Protein AF-A0A2S4UAJ3-F1 (afdb_monomer_lite)

Foldseek 3Di:
DVPPDDDDDDDDPDDPPPVVDQPLVSLLVVLVVVLVPFAFDDPVPPDAAEAEAEQCCVLVVQCPDDDPSNVSSVSNSLSVVVSQCCCCPVRNRHHYHYHHPDPCVVVVVCVPDPCVSDDDDDCLVVDVLLVVLLVLLVVVAPDDDAPDDDVLLLVVLCVQLVDPQQKAAPVVSCVVRNPRRSVVCCVSLLKDKDAFQVGPVVGVPTHNGIIIHRPDPSSNSSSVVSNPVVDDD

Structure (mmCIF, N/CA/C/O backbone):
data_AF-A0A2S4UAJ3-F1
#
_entry.id   AF-A0A2S4UAJ3-F1
#
loop_
_atom_site.group_PDB
_atom_site.id
_atom_site.type_symbol
_atom_site.label_atom_id
_atom_site.label_alt_id
_atom_site.label_comp_id
_atom_site.label_asym_id
_atom_site.label_entity_id
_atom_site.label_seq_id
_atom_site.pdbx_PDB_ins_code
_atom_site.Cartn_x
_atom_site.Cartn_y
_atom_site.Cartn_z
_atom_site.occupancy
_atom_site.B_iso_or_equiv
_atom_site.auth_seq_id
_atom_site.auth_comp_id
_atom_site.auth_asym_id
_atom_site.auth_atom_id
_atom_site.pdbx_PDB_model_num
ATOM 1 N N . ARG A 1 1 ? -24.814 11.807 4.344 1.00 28.02 1 ARG A N 1
ATOM 2 C CA . ARG A 1 1 ? -25.306 10.542 3.733 1.00 28.02 1 ARG A CA 1
ATOM 3 C C . ARG A 1 1 ? -24.582 9.276 4.233 1.00 28.02 1 ARG A C 1
ATOM 5 O O . ARG A 1 1 ? -25.004 8.197 3.852 1.00 28.02 1 ARG A O 1
ATOM 12 N N . LEU A 1 2 ? -23.586 9.375 5.126 1.00 25.33 2 LEU A N 1
ATOM 13 C CA . LEU A 1 2 ? -22.840 8.227 5.680 1.00 25.33 2 LEU A CA 1
ATOM 14 C C . LEU A 1 2 ? -23.476 7.565 6.924 1.00 25.33 2 LEU A C 1
ATOM 16 O O . LEU A 1 2 ? -22.979 6.550 7.383 1.00 25.33 2 LEU A O 1
ATOM 20 N N . LEU A 1 3 ? -24.584 8.098 7.455 1.00 28.36 3 LEU A N 1
ATOM 21 C CA . LEU A 1 3 ? -25.239 7.573 8.668 1.00 28.36 3 LEU A CA 1
ATOM 22 C C . LEU A 1 3 ? -26.449 6.654 8.398 1.00 28.36 3 LEU A C 1
ATOM 24 O O . LEU A 1 3 ? -26.991 6.090 9.337 1.00 28.36 3 LEU A O 1
ATOM 28 N N . ASN A 1 4 ? -26.864 6.463 7.138 1.00 25.34 4 ASN A N 1
ATOM 29 C CA . ASN A 1 4 ? -28.111 5.747 6.801 1.00 25.34 4 ASN A CA 1
ATOM 30 C C . ASN A 1 4 ? -27.912 4.312 6.276 1.00 25.34 4 ASN A C 1
ATOM 32 O O . ASN A 1 4 ? -28.840 3.744 5.707 1.00 25.34 4 ASN A O 1
ATOM 36 N N . ARG A 1 5 ? -26.724 3.714 6.417 1.00 28.05 5 ARG A N 1
ATOM 37 C CA . ARG A 1 5 ? -26.463 2.339 5.947 1.00 28.05 5 ARG A CA 1
ATOM 38 C C . ARG A 1 5 ? -25.658 1.501 6.941 1.00 28.05 5 ARG A C 1
ATOM 40 O O . ARG A 1 5 ? -24.691 0.857 6.565 1.00 28.05 5 ARG A O 1
ATOM 47 N N . PHE A 1 6 ? -26.088 1.472 8.198 1.00 34.84 6 PHE A N 1
ATOM 48 C CA . PHE A 1 6 ? -25.744 0.364 9.088 1.00 34.84 6 PHE A CA 1
ATOM 49 C C . PHE A 1 6 ? -26.989 -0.500 9.276 1.00 34.84 6 PHE A C 1
ATOM 51 O O . PHE A 1 6 ? -27.819 -0.232 10.138 1.00 34.84 6 PHE A O 1
ATOM 58 N N . GLY A 1 7 ? -27.139 -1.498 8.405 1.00 28.80 7 GLY A N 1
ATOM 59 C CA . GLY A 1 7 ? -28.027 -2.633 8.625 1.00 28.80 7 GLY A CA 1
ATOM 60 C C . GLY A 1 7 ? -27.166 -3.883 8.803 1.00 28.80 7 GLY A C 1
ATOM 61 O O . GLY A 1 7 ? -26.525 -4.288 7.844 1.00 28.80 7 GLY A O 1
ATOM 62 N N . VAL A 1 8 ? -26.997 -4.339 10.055 1.00 36.53 8 VAL A N 1
ATOM 63 C CA . VAL A 1 8 ? -27.548 -5.604 10.612 1.00 36.53 8 VAL A CA 1
ATOM 64 C C . VAL A 1 8 ? -26.499 -6.741 10.450 1.00 36.53 8 VAL A C 1
ATOM 66 O O . VAL A 1 8 ? -25.960 -6.880 9.367 1.00 36.53 8 VAL A O 1
ATOM 69 N N . LEU A 1 9 ? -26.064 -7.570 11.417 1.00 37.19 9 LEU A N 1
ATOM 70 C CA . LEU A 1 9 ? -26.623 -8.133 12.658 1.00 37.19 9 LEU A CA 1
ATOM 71 C C . LEU A 1 9 ? -25.458 -8.645 13.548 1.00 37.19 9 LEU A C 1
ATOM 73 O O . LEU A 1 9 ? -24.700 -9.506 13.112 1.00 37.19 9 LEU A O 1
ATOM 77 N N . ALA A 1 10 ? -25.360 -8.184 14.796 1.00 31.33 10 ALA A N 1
ATOM 78 C CA . ALA A 1 10 ? -24.813 -8.948 15.925 1.00 31.33 10 ALA A CA 1
ATOM 79 C C . ALA A 1 10 ? -25.305 -8.277 17.219 1.00 31.33 10 ALA A C 1
ATOM 81 O O . ALA A 1 10 ? -24.854 -7.194 17.568 1.00 31.33 10 ALA A O 1
ATOM 82 N N . GLY A 1 11 ? -26.296 -8.885 17.878 1.00 34.06 11 GLY A N 1
ATOM 83 C CA . GLY A 1 11 ? -26.699 -8.542 19.247 1.00 34.06 11 GLY A CA 1
ATOM 84 C C . GLY A 1 11 ? -27.322 -7.158 19.464 1.00 34.06 11 GLY A C 1
ATOM 85 O O . GLY A 1 11 ? -26.675 -6.274 20.002 1.00 34.06 11 GLY A O 1
ATOM 86 N N . GLY A 1 12 ? -28.603 -6.983 19.119 1.00 34.50 12 GLY A N 1
ATOM 87 C CA . GLY A 1 12 ? -29.556 -6.149 19.882 1.00 34.50 12 GLY A CA 1
ATOM 88 C C . GLY A 1 12 ? -29.271 -4.660 20.163 1.00 34.50 12 GLY A C 1
ATOM 89 O O . GLY A 1 12 ? -30.068 -4.041 20.865 1.00 34.50 12 GLY A O 1
ATOM 90 N N . LEU A 1 13 ? -28.206 -4.048 19.643 1.00 41.59 13 LEU A N 1
ATOM 91 C CA . LEU A 1 13 ? -27.895 -2.634 19.879 1.00 41.59 13 LEU A CA 1
ATOM 92 C C . LEU A 1 13 ? -28.757 -1.740 18.974 1.00 41.59 13 LEU A C 1
ATOM 94 O O . LEU A 1 13 ? -28.369 -1.342 17.877 1.00 41.59 13 LEU A O 1
ATOM 98 N N . SER A 1 14 ? -29.971 -1.436 19.435 1.00 45.25 14 SER A N 1
ATOM 99 C CA . SER A 1 14 ? -30.865 -0.471 18.792 1.00 45.25 14 SER A CA 1
ATOM 100 C C . SER A 1 14 ? -30.479 0.955 19.191 1.00 45.25 14 SER A C 1
ATOM 102 O O . SER A 1 14 ? -30.814 1.421 20.280 1.00 45.25 14 SER A O 1
ATOM 104 N N . LEU A 1 15 ? -29.835 1.690 18.283 1.00 49.56 15 LEU A N 1
ATOM 105 C CA . LEU A 1 15 ? -29.577 3.120 18.452 1.00 49.56 15 LEU A CA 1
ATOM 106 C C . LEU A 1 15 ? -30.899 3.905 18.418 1.00 49.56 15 LEU A C 1
ATOM 108 O O . LEU A 1 15 ? -31.423 4.218 17.349 1.00 49.56 15 LEU A O 1
ATOM 112 N N . LYS A 1 16 ? -31.424 4.305 19.582 1.00 49.84 16 LYS A N 1
ATOM 113 C CA . LYS A 1 16 ? -32.328 5.463 19.630 1.00 49.84 16 LYS A CA 1
ATOM 114 C C . LYS A 1 16 ? -31.491 6.702 19.310 1.00 49.84 16 LYS A C 1
ATOM 116 O O . LYS A 1 16 ? -30.751 7.193 20.160 1.00 49.84 16 LYS A O 1
ATOM 121 N N . LEU A 1 17 ? -31.566 7.180 18.065 1.00 51.97 17 LEU A N 1
ATOM 122 C CA . LEU A 1 17 ? -30.915 8.423 17.654 1.00 51.97 17 LEU A CA 1
ATOM 123 C C . LEU A 1 17 ? -31.635 9.618 18.288 1.00 51.97 17 LEU A C 1
ATOM 125 O O . LEU A 1 17 ? -32.502 10.240 17.681 1.00 51.97 17 LEU A O 1
ATOM 129 N N . ASP A 1 18 ? -31.237 9.963 19.508 1.00 61.53 18 ASP A N 1
ATOM 130 C CA . ASP A 1 18 ? -31.510 11.286 20.048 1.00 61.53 18 ASP A CA 1
ATOM 131 C C . ASP A 1 18 ? -30.570 12.293 19.371 1.00 61.53 18 ASP A C 1
ATOM 133 O O . ASP A 1 18 ? -29.351 12.290 19.574 1.00 61.53 18 ASP A O 1
ATOM 137 N N . ASN A 1 19 ? -31.130 13.127 18.499 1.00 66.62 19 ASN A N 1
ATOM 138 C CA . ASN A 1 19 ? -30.371 14.122 17.747 1.00 66.62 19 ASN A CA 1
ATOM 139 C C . ASN A 1 19 ? -29.993 15.354 18.581 1.00 66.62 19 ASN A C 1
ATOM 141 O O . ASN A 1 19 ? -29.244 16.193 18.084 1.00 66.62 19 ASN A O 1
ATOM 145 N N . THR A 1 20 ? -30.446 15.449 19.834 1.00 74.00 20 THR A N 1
ATOM 146 C CA . THR A 1 20 ? -30.035 16.515 20.760 1.00 74.00 20 THR A CA 1
ATOM 147 C C . THR A 1 20 ? -28.621 16.301 21.315 1.00 74.00 20 THR A C 1
ATOM 149 O O . THR A 1 20 ? -27.981 17.247 21.772 1.00 74.00 20 THR A O 1
ATOM 152 N N . ILE A 1 21 ? -28.091 15.074 21.228 1.00 78.69 21 ILE A N 1
ATOM 153 C CA . ILE A 1 21 ? -26.779 14.704 21.770 1.00 78.69 21 ILE A CA 1
ATOM 154 C C . ILE A 1 21 ? -25.679 14.884 20.703 1.00 78.69 21 ILE A C 1
ATOM 156 O O . ILE A 1 21 ? -25.814 14.374 19.579 1.00 78.69 21 ILE A O 1
ATOM 160 N N . PRO A 1 22 ? -24.533 15.518 21.036 1.00 83.31 22 PRO A N 1
ATOM 161 C CA . PRO A 1 22 ? -23.418 15.670 20.104 1.00 83.31 22 PRO A CA 1
ATOM 162 C C . PRO A 1 22 ? -22.960 14.326 19.500 1.00 83.31 22 PRO A C 1
ATOM 164 O O . PRO A 1 22 ? -22.836 13.341 20.236 1.00 83.31 22 PRO A O 1
ATOM 167 N N . PRO A 1 23 ? -22.656 14.253 18.187 1.00 82.44 23 PRO A N 1
ATOM 168 C CA . PRO A 1 23 ? -22.267 13.007 17.513 1.00 82.44 23 PRO A CA 1
ATOM 169 C C . PRO A 1 23 ? -21.118 12.249 18.189 1.00 82.44 23 PRO A C 1
ATOM 171 O O . PRO A 1 23 ? -21.187 11.033 18.340 1.00 82.44 23 PRO A O 1
ATOM 174 N N . SER A 1 24 ? -20.100 12.962 18.678 1.00 83.94 24 SER A N 1
ATOM 175 C CA . SER A 1 24 ? -18.973 12.355 19.394 1.00 83.94 24 SER A CA 1
ATOM 176 C C . SER A 1 24 ? -19.381 11.699 20.716 1.00 83.94 24 SER A C 1
ATOM 178 O O . SER A 1 24 ? -18.817 10.680 21.091 1.00 83.94 24 SER A O 1
ATOM 180 N N . VAL A 1 25 ? -20.358 12.272 21.429 1.00 86.69 25 VAL A N 1
ATOM 181 C CA . VAL A 1 25 ? -20.858 11.724 22.702 1.00 86.69 25 VAL A CA 1
ATOM 182 C C . VAL A 1 25 ? -21.703 10.480 22.441 1.00 86.69 25 VAL A C 1
ATOM 184 O O . VAL A 1 25 ? -21.581 9.496 23.166 1.00 86.69 25 VAL A O 1
ATOM 187 N N . ARG A 1 26 ? -22.508 10.488 21.371 1.00 86.06 26 ARG A N 1
ATOM 188 C CA . ARG A 1 26 ? -23.251 9.301 20.924 1.00 86.06 26 ARG A CA 1
ATOM 189 C C . ARG A 1 26 ? -22.315 8.160 20.546 1.00 86.06 26 ARG A C 1
ATOM 191 O O . ARG A 1 26 ? -22.525 7.040 20.997 1.00 86.06 26 ARG A O 1
ATOM 198 N N . LEU A 1 27 ? -21.266 8.458 19.779 1.00 88.31 27 LEU A N 1
ATOM 199 C CA . LEU A 1 27 ? -20.259 7.468 19.407 1.00 88.31 27 LEU A CA 1
ATOM 200 C C . LEU A 1 27 ? -19.538 6.907 20.637 1.00 88.31 27 LEU A C 1
ATOM 202 O O . LEU A 1 27 ? -19.384 5.698 20.737 1.00 88.31 27 LEU A O 1
ATOM 206 N N . ALA A 1 28 ? -19.153 7.760 21.591 1.00 88.88 28 ALA A N 1
ATOM 207 C CA . ALA A 1 28 ? -18.489 7.317 22.816 1.00 88.88 28 ALA A CA 1
ATOM 208 C C . ALA A 1 28 ? -19.391 6.406 23.660 1.00 88.88 28 ALA A C 1
ATOM 210 O O . ALA A 1 28 ? -18.937 5.386 24.170 1.00 88.88 28 ALA A O 1
ATOM 211 N N . ARG A 1 29 ? -20.685 6.735 23.770 1.00 90.12 29 ARG A N 1
ATOM 212 C CA . ARG A 1 29 ? -21.658 5.884 24.463 1.00 90.12 29 ARG A CA 1
ATOM 213 C C . ARG A 1 29 ? -21.788 4.524 23.781 1.00 90.12 29 ARG A C 1
ATOM 215 O O . ARG A 1 29 ? -21.670 3.511 24.455 1.00 90.12 29 ARG A O 1
ATOM 222 N N . PHE A 1 30 ? -21.951 4.515 22.460 1.00 88.25 30 PHE A N 1
ATOM 223 C CA . PHE A 1 30 ? -22.017 3.281 21.682 1.00 88.25 30 PHE A CA 1
ATOM 224 C C . PHE A 1 30 ? -20.750 2.431 21.844 1.00 88.25 30 PHE A C 1
ATOM 226 O O . PHE A 1 30 ? -20.841 1.236 22.096 1.00 88.25 30 PHE A O 1
ATOM 233 N N . ALA A 1 31 ? -19.571 3.048 21.745 1.00 88.62 31 ALA A N 1
ATOM 234 C CA . ALA A 1 31 ? -18.289 2.378 21.928 1.00 88.62 31 ALA A CA 1
ATOM 235 C C . ALA A 1 31 ? -18.170 1.743 23.326 1.00 88.62 31 ALA A C 1
ATOM 237 O O . ALA A 1 31 ? -17.725 0.604 23.455 1.00 88.62 31 ALA A O 1
ATOM 238 N N . ASN A 1 32 ? -18.624 2.443 24.367 1.00 88.25 32 ASN A N 1
ATOM 239 C CA . ASN A 1 32 ? -18.634 1.920 25.732 1.00 88.25 32 ASN A CA 1
ATOM 240 C C . ASN A 1 32 ? -19.627 0.767 25.909 1.00 88.25 32 ASN A C 1
ATOM 242 O O . ASN A 1 32 ? -19.268 -0.252 26.494 1.00 88.25 32 ASN A O 1
ATOM 246 N N . GLU A 1 33 ? -20.851 0.906 25.394 1.00 88.75 33 GLU A N 1
ATOM 247 C CA . GLU A 1 33 ? -21.864 -0.154 25.427 1.00 88.75 33 GLU A CA 1
ATOM 248 C C . GLU A 1 33 ? -21.346 -1.405 24.710 1.00 88.75 33 GLU A C 1
ATOM 250 O O . GLU A 1 33 ? -21.295 -2.479 25.309 1.00 88.75 33 GLU A O 1
ATOM 255 N N . LEU A 1 34 ? -20.834 -1.250 23.486 1.00 85.94 34 LEU A N 1
ATOM 256 C CA . LEU A 1 34 ? -20.231 -2.338 22.723 1.00 85.94 34 LEU A CA 1
ATOM 257 C C . LEU A 1 34 ? -19.077 -2.993 23.495 1.00 85.94 34 LEU A C 1
ATOM 259 O O . LEU A 1 34 ? -19.059 -4.208 23.654 1.00 85.94 34 LEU A O 1
ATOM 263 N N . GLY A 1 35 ? -18.146 -2.202 24.033 1.00 85.56 35 GLY A N 1
ATOM 264 C CA . GLY A 1 35 ? -17.009 -2.708 24.806 1.00 85.56 35 GLY A CA 1
ATOM 265 C C . GLY A 1 35 ? -17.392 -3.403 26.119 1.00 85.56 35 GLY A C 1
ATOM 266 O O . GLY A 1 35 ? -16.658 -4.282 26.580 1.00 85.56 35 GLY A O 1
ATOM 267 N N . SER A 1 36 ? -18.526 -3.035 26.726 1.00 87.00 36 SER A N 1
ATOM 268 C CA . SER A 1 36 ? -19.064 -3.693 27.925 1.00 87.00 36 SER A CA 1
ATOM 269 C C . SER A 1 36 ? -19.708 -5.046 27.628 1.00 87.00 36 SER A C 1
ATOM 271 O O . SER A 1 36 ? -19.645 -5.934 28.470 1.00 87.00 36 SER A O 1
ATOM 273 N N . CYS A 1 37 ? -20.254 -5.229 26.422 1.00 85.38 37 CYS A N 1
ATOM 274 C CA . CYS A 1 37 ? -20.833 -6.498 25.976 1.00 85.38 37 CYS A CA 1
ATOM 275 C C . CYS A 1 37 ? -19.782 -7.531 25.541 1.00 85.38 37 CYS A C 1
ATOM 277 O O . CYS A 1 37 ? -20.128 -8.686 25.302 1.00 85.38 37 CYS A O 1
ATOM 279 N N . LEU A 1 38 ? -18.521 -7.121 25.391 1.00 84.12 38 LEU A N 1
ATOM 280 C CA . LEU A 1 38 ? -17.427 -7.994 24.981 1.00 84.12 38 LEU A CA 1
ATOM 281 C C . LEU A 1 38 ? -16.676 -8.534 26.200 1.00 84.12 38 LEU A C 1
ATOM 283 O O . LEU A 1 38 ? -16.226 -7.765 27.055 1.00 84.12 38 LEU A O 1
ATOM 287 N N . GLU A 1 39 ? -16.476 -9.846 26.242 1.00 80.81 39 GLU A N 1
ATOM 288 C CA . GLU A 1 39 ? -15.625 -10.492 27.240 1.00 80.81 39 GLU A CA 1
ATOM 289 C C . GLU A 1 39 ? -14.142 -10.371 26.851 1.00 80.81 39 GLU A C 1
ATOM 291 O O . GLU A 1 39 ? -13.811 -10.458 25.663 1.00 80.81 39 GLU A O 1
ATOM 296 N N . PRO A 1 40 ? -13.224 -10.163 27.815 1.00 78.62 40 PRO A N 1
ATOM 297 C CA . PRO A 1 40 ? -11.794 -10.282 27.561 1.00 78.62 40 PRO A CA 1
ATOM 298 C C . PRO A 1 40 ? -11.460 -11.657 26.998 1.00 78.62 40 PRO A C 1
ATOM 300 O O . PRO A 1 40 ? -12.095 -12.662 27.331 1.00 78.62 40 PRO A O 1
ATOM 303 N N . TRP A 1 41 ? -10.423 -11.719 26.170 1.00 72.81 41 TRP A N 1
ATOM 304 C CA . TRP A 1 41 ? -9.957 -13.012 25.714 1.00 72.81 41 TRP A CA 1
ATOM 305 C C . TRP A 1 41 ? -9.471 -13.881 26.875 1.00 72.81 41 TRP A C 1
ATOM 307 O O . TRP A 1 41 ? -8.745 -13.433 27.764 1.00 72.81 41 TRP A O 1
ATOM 317 N N . SER A 1 42 ? -9.818 -15.158 26.799 1.00 72.12 42 SER A N 1
ATOM 318 C CA . SER A 1 42 ? -9.361 -16.203 27.701 1.00 72.12 42 SER A CA 1
ATOM 319 C C . SER A 1 42 ? -9.140 -17.491 26.910 1.00 72.12 42 SER A C 1
ATOM 321 O O . SER A 1 42 ? -9.698 -17.678 25.830 1.00 72.12 42 SER A O 1
ATOM 323 N N . PHE A 1 43 ? -8.375 -18.430 27.469 1.00 64.56 43 PHE A N 1
ATOM 324 C CA . PHE A 1 43 ? -8.188 -19.754 26.863 1.00 64.56 43 PHE A CA 1
ATOM 325 C C . PHE A 1 43 ? -9.502 -20.541 26.681 1.00 64.56 43 PHE A C 1
ATOM 327 O O . PHE A 1 43 ? -9.549 -21.465 25.869 1.00 64.56 43 PHE A O 1
ATOM 334 N N . SER A 1 44 ? -10.565 -20.181 27.409 1.00 68.06 44 SER A N 1
ATOM 335 C CA . SER A 1 44 ? -11.901 -20.769 27.264 1.00 68.06 44 SER A CA 1
ATOM 336 C C . SER A 1 44 ? -12.727 -20.142 26.132 1.00 68.06 44 SER A C 1
ATOM 338 O O . SER A 1 44 ? -13.570 -20.833 25.563 1.00 68.06 44 SER A O 1
ATOM 340 N N . ASN A 1 45 ? -12.450 -18.891 25.747 1.00 65.19 45 ASN A N 1
ATOM 341 C CA . ASN A 1 45 ? -13.104 -18.189 24.640 1.00 65.19 45 ASN A CA 1
ATOM 342 C C . ASN A 1 45 ? -12.194 -18.196 23.403 1.00 65.19 45 ASN A C 1
ATOM 344 O O . ASN A 1 45 ? -11.368 -17.305 23.201 1.00 65.19 45 ASN A O 1
ATOM 348 N N . LYS A 1 46 ? -12.334 -19.234 22.566 1.00 59.41 46 LYS A N 1
ATOM 349 C CA . LYS A 1 46 ? -11.436 -19.463 21.419 1.00 59.41 46 LYS A CA 1
ATOM 350 C C . LYS A 1 46 ? -11.527 -18.401 20.319 1.00 59.41 46 LYS A C 1
ATOM 352 O O . LYS A 1 46 ? -10.556 -18.233 19.587 1.00 59.41 46 LYS A O 1
ATOM 357 N N . GLU A 1 47 ? -12.638 -17.679 20.207 1.00 68.56 47 GLU A N 1
ATOM 358 C CA . GLU A 1 47 ? -12.861 -16.724 19.118 1.00 68.56 47 GLU A CA 1
ATOM 359 C C . GLU A 1 47 ? -12.950 -15.293 19.646 1.00 68.56 47 GLU A C 1
ATOM 361 O O . GLU A 1 47 ? -13.831 -14.946 20.432 1.00 68.56 47 GLU A O 1
ATOM 366 N N . ARG A 1 48 ? -12.011 -14.450 19.203 1.00 78.00 48 ARG A N 1
ATOM 367 C CA . ARG A 1 48 ? -12.046 -13.006 19.436 1.00 78.00 48 ARG A CA 1
ATOM 368 C C . ARG A 1 48 ? -12.841 -12.352 18.307 1.00 78.00 48 ARG A C 1
ATOM 370 O O . ARG A 1 48 ? -12.491 -12.567 17.144 1.00 78.00 48 ARG A O 1
ATOM 377 N N . PRO A 1 49 ? -13.855 -11.528 18.606 1.00 85.62 49 PRO A N 1
ATOM 378 C CA . PRO A 1 49 ? -14.560 -10.769 17.582 1.00 85.62 49 PRO A CA 1
ATOM 379 C C . PRO A 1 49 ? -13.606 -9.898 16.759 1.00 85.62 49 PRO A C 1
ATOM 381 O O . PRO A 1 49 ? -12.613 -9.384 17.279 1.00 85.62 49 PRO A O 1
ATOM 384 N N . VAL A 1 50 ? -13.925 -9.710 15.479 1.00 85.69 50 VAL A N 1
ATOM 385 C CA . VAL A 1 50 ? -13.150 -8.877 14.551 1.00 85.69 50 VAL A CA 1
ATOM 386 C C . VAL A 1 50 ? -14.034 -7.740 14.051 1.00 85.69 50 VAL A C 1
ATOM 388 O O . VAL A 1 50 ? -15.095 -7.978 13.480 1.00 85.69 50 VAL A O 1
ATOM 391 N N . LEU A 1 51 ? -13.590 -6.500 14.244 1.00 87.75 51 LEU A N 1
ATOM 392 C CA . LEU A 1 51 ? -14.182 -5.317 13.625 1.00 87.75 51 LEU A CA 1
ATOM 393 C C . LEU A 1 51 ? -13.346 -4.912 12.416 1.00 87.75 51 LEU A C 1
ATOM 395 O O . LEU A 1 51 ? -12.157 -4.632 12.549 1.00 87.75 51 LEU A O 1
ATOM 399 N N . ILE A 1 52 ? -13.984 -4.840 11.253 1.00 88.12 52 ILE A N 1
ATOM 400 C CA . ILE A 1 52 ? -13.359 -4.370 10.018 1.00 88.12 52 ILE A CA 1
ATOM 401 C C . ILE A 1 52 ? -13.900 -2.976 9.709 1.00 88.12 52 ILE A C 1
ATOM 403 O O . ILE A 1 52 ? -15.113 -2.776 9.633 1.00 88.12 52 ILE A O 1
ATOM 407 N N . ILE A 1 53 ? -12.996 -2.016 9.539 1.00 89.56 53 ILE A N 1
ATOM 408 C CA . ILE A 1 53 ? -13.305 -0.650 9.124 1.00 89.56 53 ILE A CA 1
ATOM 409 C C . ILE A 1 53 ? -12.758 -0.470 7.718 1.00 89.56 53 ILE A C 1
ATOM 411 O O . ILE A 1 53 ? -11.553 -0.293 7.529 1.00 89.56 53 ILE A O 1
ATOM 415 N N . ASP A 1 54 ? -13.672 -0.530 6.756 1.00 87.94 54 ASP A N 1
ATOM 416 C CA . ASP A 1 54 ? -13.347 -0.376 5.346 1.00 87.94 54 ASP A CA 1
ATOM 417 C C . ASP A 1 54 ? -13.251 1.085 4.907 1.00 87.94 54 ASP A C 1
ATOM 419 O O . ASP A 1 54 ? -13.894 1.965 5.487 1.00 87.94 54 ASP A O 1
ATOM 423 N N . GLU A 1 55 ? -12.413 1.343 3.898 1.00 87.38 55 GLU A N 1
ATOM 424 C CA . GLU A 1 55 ? -12.088 2.685 3.399 1.00 87.38 55 GLU A CA 1
ATOM 425 C C . GLU A 1 55 ? -11.732 3.668 4.534 1.00 87.38 55 GLU A C 1
ATOM 427 O O . GLU A 1 55 ? -12.222 4.809 4.611 1.00 87.38 55 GLU A O 1
ATOM 432 N N . ALA A 1 56 ? -10.856 3.222 5.440 1.00 91.31 56 ALA A N 1
ATOM 433 C CA . ALA A 1 56 ? -10.446 3.951 6.638 1.00 91.31 56 ALA A CA 1
ATOM 434 C C . ALA A 1 56 ? -9.790 5.311 6.327 1.00 91.31 56 ALA A C 1
ATOM 436 O O . ALA A 1 56 ? -9.878 6.245 7.126 1.00 91.31 56 ALA A O 1
ATOM 437 N N . ASN A 1 57 ? -9.240 5.489 5.122 1.00 89.25 57 ASN A N 1
ATOM 438 C CA . ASN A 1 57 ? -8.819 6.768 4.534 1.00 89.25 57 ASN A CA 1
ATOM 439 C C . ASN A 1 57 ? -9.909 7.855 4.558 1.00 89.25 57 ASN A C 1
ATOM 441 O O . ASN A 1 57 ? -9.610 9.051 4.509 1.00 89.25 57 ASN A O 1
ATOM 445 N N . THR A 1 58 ? -11.180 7.484 4.700 1.00 88.56 58 THR A N 1
ATOM 446 C CA . THR A 1 58 ? -12.273 8.432 4.939 1.00 88.56 58 THR A CA 1
ATOM 447 C C . THR A 1 58 ? -12.112 9.195 6.255 1.00 88.56 58 THR A C 1
ATOM 449 O O . THR A 1 58 ? -12.410 10.389 6.281 1.00 88.56 58 THR A O 1
ATOM 452 N N . LEU A 1 59 ? -11.557 8.578 7.304 1.00 88.94 59 LEU A N 1
ATOM 453 C CA . LEU A 1 59 ? -11.276 9.240 8.586 1.00 88.94 59 LEU A CA 1
ATOM 454 C C . LEU A 1 59 ? -10.304 10.413 8.400 1.00 88.94 59 LEU A C 1
ATOM 456 O O . LEU A 1 59 ? -10.571 11.526 8.843 1.00 88.94 59 LEU A O 1
ATOM 460 N N . LYS A 1 60 ? -9.235 10.201 7.628 1.00 87.19 60 LYS A N 1
ATOM 461 C CA . LYS A 1 60 ? -8.277 11.249 7.249 1.00 87.19 60 LYS A CA 1
ATOM 462 C C . LYS A 1 60 ? -8.933 12.391 6.467 1.00 87.19 60 LYS A C 1
ATOM 464 O O . LYS A 1 60 ? -8.598 13.557 6.666 1.00 87.19 60 LYS A O 1
ATOM 469 N N . ARG A 1 61 ? -9.886 12.090 5.574 1.00 83.50 61 ARG A N 1
ATOM 470 C CA . ARG A 1 61 ? -10.636 13.122 4.827 1.00 83.50 61 ARG A CA 1
ATOM 471 C C . ARG A 1 61 ? -11.548 13.949 5.734 1.00 83.50 61 ARG A C 1
ATOM 473 O O . ARG A 1 61 ? -11.686 15.149 5.509 1.00 83.50 61 ARG A O 1
ATOM 480 N N . MET A 1 62 ? -12.136 13.336 6.762 1.00 80.88 62 MET A N 1
ATOM 481 C CA . MET A 1 62 ? -13.033 14.018 7.703 1.00 80.88 62 MET A CA 1
ATOM 482 C C . MET A 1 62 ? -12.346 15.146 8.487 1.00 80.88 62 MET A C 1
ATOM 484 O O . MET A 1 62 ? -13.019 16.103 8.870 1.00 80.88 62 MET A O 1
ATOM 488 N N . GLU A 1 63 ? -11.027 15.086 8.677 1.00 75.88 63 GLU A N 1
ATOM 489 C CA . GLU A 1 63 ? -10.259 16.152 9.336 1.00 75.88 63 GLU A CA 1
ATOM 490 C C . GLU A 1 63 ? -10.019 17.384 8.454 1.00 75.88 63 GLU A C 1
ATOM 492 O O . GLU A 1 63 ? -9.769 18.463 8.976 1.00 75.88 63 GLU A O 1
ATOM 497 N N . LYS A 1 64 ? -10.099 17.264 7.123 1.00 68.31 64 LYS A N 1
ATOM 498 C CA . LYS A 1 64 ? -9.733 18.355 6.201 1.00 68.31 64 LYS A CA 1
ATOM 499 C C . LYS A 1 64 ? -10.835 19.406 5.978 1.00 68.31 64 LYS A C 1
ATOM 501 O O . LYS A 1 64 ? -10.581 20.406 5.314 1.00 68.31 64 LYS A O 1
ATOM 506 N N . HIS A 1 65 ? -12.052 19.207 6.491 1.00 58.75 65 HIS A N 1
ATOM 507 C CA . HIS A 1 65 ? -13.177 20.142 6.299 1.00 58.75 65 HIS A CA 1
ATOM 508 C C . HIS A 1 65 ? -13.223 21.237 7.379 1.00 58.75 65 HIS A C 1
ATOM 510 O O . HIS A 1 65 ? -12.861 20.964 8.516 1.00 58.75 65 HIS A O 1
ATOM 516 N N . SER A 1 66 ? -13.666 22.459 7.039 1.00 53.66 66 SER A N 1
ATOM 517 C CA . SER A 1 66 ? -13.381 23.699 7.786 1.00 53.66 66 SER A CA 1
ATOM 518 C C . SER A 1 66 ? -14.255 24.033 9.021 1.00 53.66 66 SER A C 1
ATOM 520 O O . SER A 1 66 ? -15.444 23.719 9.131 1.00 53.66 66 SER A O 1
ATOM 522 N N . ASN A 1 67 ? -13.573 24.750 9.921 1.00 61.84 67 ASN A N 1
ATOM 523 C CA . ASN A 1 67 ? -13.912 25.624 11.052 1.00 61.84 67 ASN A CA 1
ATOM 524 C C . ASN A 1 67 ? -14.698 25.062 12.253 1.00 61.84 67 ASN A C 1
ATOM 526 O O . ASN A 1 67 ? -14.168 25.095 13.358 1.00 61.84 67 ASN A O 1
ATOM 530 N N . VAL A 1 68 ? -15.924 24.550 12.107 1.00 61.00 68 VAL A N 1
ATOM 531 C CA . VAL A 1 68 ? -16.719 24.075 13.276 1.00 61.00 68 VAL A CA 1
ATOM 532 C C . VAL A 1 68 ? -16.937 22.565 13.238 1.00 61.00 68 VAL A C 1
ATOM 534 O O . VAL A 1 68 ? -16.822 21.884 14.256 1.00 61.00 68 VAL A O 1
ATOM 537 N N . LEU A 1 69 ? -17.168 22.011 12.047 1.00 62.38 69 LEU A N 1
ATOM 538 C CA . LEU A 1 69 ? -17.293 20.565 11.838 1.00 62.38 69 LEU A CA 1
ATOM 539 C C . LEU A 1 69 ? -15.973 19.824 12.091 1.00 62.38 69 LEU A C 1
ATOM 541 O O . LEU A 1 69 ? -16.002 18.668 12.505 1.00 62.38 69 LEU A O 1
ATOM 545 N N . THR A 1 70 ? -14.830 20.491 11.917 1.00 66.44 70 THR A N 1
ATOM 546 C CA . THR A 1 70 ? -13.496 19.922 12.156 1.00 66.44 70 THR A CA 1
ATOM 547 C C . THR A 1 70 ? -13.326 19.453 13.593 1.00 66.44 70 THR A C 1
ATOM 549 O O . THR A 1 70 ? -12.842 18.351 13.821 1.00 66.44 70 THR A O 1
ATOM 552 N N . VAL A 1 71 ? -13.778 20.253 14.566 1.00 71.81 71 VAL A N 1
ATOM 553 C CA . VAL A 1 71 ? -13.642 19.933 15.996 1.00 71.81 71 VAL A CA 1
ATOM 554 C C . VAL A 1 71 ? -14.482 18.707 16.355 1.00 71.81 71 VAL A C 1
ATOM 556 O O . VAL A 1 71 ? -14.012 17.810 17.057 1.00 71.81 71 VAL A O 1
ATOM 559 N N . PHE A 1 72 ? -15.709 18.621 15.830 1.00 73.50 72 PHE A N 1
ATOM 560 C CA . PHE A 1 72 ? -16.571 17.457 16.038 1.00 73.50 72 PHE A CA 1
ATOM 561 C C . PHE A 1 72 ? -16.020 16.201 15.358 1.00 73.50 72 PHE A C 1
ATOM 563 O O . PHE A 1 72 ? -15.994 15.142 15.984 1.00 73.50 72 PHE A O 1
ATOM 570 N N . ASN A 1 73 ? -15.540 16.317 14.118 1.00 80.81 73 ASN A N 1
ATOM 571 C CA . ASN A 1 73 ? -14.951 15.204 13.373 1.00 80.81 73 ASN A CA 1
ATOM 572 C C . ASN A 1 73 ? -13.680 14.692 14.048 1.00 80.81 73 ASN A C 1
ATOM 574 O O . ASN A 1 73 ? -13.542 13.489 14.240 1.00 80.81 73 ASN A O 1
ATOM 578 N N . PHE A 1 74 ? -12.799 15.595 14.475 1.00 83.69 74 PHE A N 1
ATOM 579 C CA . PHE A 1 74 ? -11.592 15.253 15.220 1.00 83.69 74 PHE A CA 1
ATOM 580 C C . PHE A 1 74 ? -11.933 14.492 16.504 1.00 83.69 74 PHE A C 1
ATOM 582 O O . PHE A 1 74 ? -11.377 13.430 16.773 1.00 83.69 74 PHE A O 1
ATOM 589 N N . LYS A 1 75 ? -12.933 14.967 17.259 1.00 86.69 75 LYS A N 1
ATOM 590 C CA . LYS A 1 75 ? -13.392 14.279 18.471 1.00 86.69 75 LYS A CA 1
ATOM 591 C C . LYS A 1 75 ? -13.990 12.902 18.171 1.00 86.69 75 LYS A C 1
ATOM 593 O O . LYS A 1 75 ? -13.770 11.977 18.941 1.00 86.69 75 LYS A O 1
ATOM 598 N N . MET A 1 76 ? -14.728 12.746 17.072 1.00 87.56 76 MET A N 1
ATOM 599 C CA . MET A 1 76 ? -15.250 11.440 16.651 1.00 87.56 76 MET A CA 1
ATOM 600 C C . MET A 1 76 ? -14.138 10.466 16.261 1.00 87.56 76 MET A C 1
ATOM 602 O O . MET A 1 76 ? -14.194 9.305 16.656 1.00 87.56 76 MET A O 1
ATOM 606 N N . ILE A 1 77 ? -13.136 10.935 15.516 1.00 90.19 77 ILE A N 1
ATOM 607 C CA . ILE A 1 77 ? -11.983 10.123 15.116 1.00 90.19 77 ILE A CA 1
ATOM 608 C C . ILE A 1 77 ? -11.237 9.650 16.359 1.00 90.19 77 ILE A C 1
ATOM 610 O O . ILE A 1 77 ? -11.013 8.453 16.492 1.00 90.19 77 ILE A O 1
ATOM 614 N N . ASN A 1 78 ? -10.945 10.547 17.303 1.00 90.44 78 ASN A N 1
ATOM 615 C CA . ASN A 1 78 ? -10.258 10.168 18.537 1.00 90.44 78 ASN A CA 1
ATOM 616 C C . ASN A 1 78 ? -11.065 9.158 19.351 1.00 90.44 78 ASN A C 1
ATOM 618 O O . ASN A 1 78 ? -10.512 8.144 19.742 1.00 90.44 78 ASN A O 1
ATOM 622 N N . VAL A 1 79 ? -12.379 9.351 19.511 1.00 91.62 79 VAL A N 1
ATOM 623 C CA . VAL A 1 79 ? -13.235 8.366 20.198 1.00 91.62 79 VAL A CA 1
ATOM 624 C C . VAL A 1 79 ? -13.148 6.983 19.541 1.00 91.62 79 VAL A C 1
ATOM 626 O O . VAL A 1 79 ? -13.088 5.974 20.239 1.00 91.62 79 VAL A O 1
ATOM 629 N N . LEU A 1 80 ? -13.136 6.919 18.208 1.00 92.12 80 LEU A N 1
ATOM 630 C CA . LEU A 1 80 ? -13.041 5.657 17.477 1.00 92.12 80 LEU A CA 1
ATOM 631 C C . LEU A 1 80 ? -11.658 5.004 17.622 1.00 92.12 80 LEU A C 1
ATOM 633 O O . LEU A 1 80 ? -11.576 3.793 17.825 1.00 92.12 80 LEU A O 1
ATOM 637 N N . LEU A 1 81 ? -10.582 5.789 17.528 1.00 92.06 81 LEU A N 1
ATOM 638 C CA . LEU A 1 81 ? -9.211 5.294 17.678 1.00 92.06 81 LEU A CA 1
ATOM 639 C C . LEU A 1 81 ? -8.920 4.869 19.126 1.00 92.06 81 LEU A C 1
ATOM 641 O O . LEU A 1 81 ? -8.335 3.808 19.332 1.00 92.06 81 LEU A O 1
ATOM 645 N N . ASP A 1 82 ? -9.396 5.628 20.115 1.00 91.81 82 ASP A N 1
ATOM 646 C CA . ASP A 1 82 ? -9.295 5.297 21.540 1.00 91.81 82 ASP A CA 1
ATOM 647 C C . ASP A 1 82 ? -10.052 4.005 21.851 1.00 91.81 82 ASP A C 1
ATOM 649 O O . ASP A 1 82 ? -9.534 3.132 22.552 1.00 91.81 82 ASP A O 1
ATOM 653 N N . PHE A 1 83 ? -11.255 3.838 21.291 1.00 92.00 83 PHE A N 1
ATOM 654 C CA . PHE A 1 83 ? -11.998 2.585 21.393 1.00 92.00 83 PHE A CA 1
ATOM 655 C C . PHE A 1 83 ? -11.205 1.419 20.796 1.00 92.00 83 PHE A C 1
ATOM 657 O O . PHE A 1 83 ? -11.012 0.410 21.473 1.00 92.00 83 PHE A O 1
ATOM 664 N N . ALA A 1 84 ? -10.694 1.562 19.568 1.00 91.19 84 ALA A N 1
ATOM 665 C CA . ALA A 1 84 ? -9.909 0.519 18.914 1.00 91.19 84 ALA A CA 1
ATOM 666 C C . ALA A 1 84 ? -8.671 0.134 19.740 1.00 91.19 84 ALA A C 1
ATOM 668 O O . ALA A 1 84 ? -8.409 -1.053 19.946 1.00 91.19 84 ALA A O 1
ATOM 669 N N . LEU A 1 85 ? -7.952 1.119 20.280 1.00 90.12 85 LEU A N 1
ATOM 670 C CA . LEU A 1 85 ? -6.789 0.894 21.134 1.00 90.12 85 LEU A CA 1
ATOM 671 C C . LEU A 1 85 ? -7.173 0.181 22.438 1.00 90.12 85 LEU A C 1
ATOM 673 O O . LEU A 1 85 ? -6.562 -0.822 22.799 1.00 90.12 85 LEU A O 1
ATOM 677 N N . THR A 1 86 ? -8.219 0.653 23.117 1.00 89.12 86 THR A N 1
ATOM 678 C CA . THR A 1 86 ? -8.692 0.074 24.386 1.00 89.12 86 THR A CA 1
ATOM 679 C C . THR A 1 86 ? -9.111 -1.382 24.202 1.00 89.12 86 THR A C 1
ATOM 681 O O . THR A 1 86 ? -8.817 -2.247 25.027 1.00 89.12 86 THR A O 1
ATOM 684 N N . MET A 1 87 ? -9.799 -1.667 23.101 1.00 87.88 87 MET A N 1
ATOM 685 C CA . MET A 1 87 ? -10.329 -2.988 22.814 1.00 87.88 87 MET A CA 1
ATOM 686 C C . MET A 1 87 ? -9.267 -3.996 22.363 1.00 87.88 87 MET A C 1
ATOM 688 O O . MET A 1 87 ? -9.376 -5.176 22.700 1.00 87.88 87 MET A O 1
ATOM 692 N N . THR A 1 88 ? -8.244 -3.546 21.634 1.00 86.88 88 THR A N 1
ATOM 693 C CA . THR A 1 88 ? -7.162 -4.412 21.138 1.00 86.88 88 THR A CA 1
ATOM 694 C C . THR A 1 88 ? -6.046 -4.604 22.165 1.00 86.88 88 THR A C 1
ATOM 696 O O . THR A 1 88 ? -5.611 -5.733 22.385 1.00 86.88 88 THR A O 1
ATOM 699 N N . GLN A 1 89 ? -5.611 -3.524 22.822 1.00 82.94 89 GLN A N 1
ATOM 700 C CA . GLN A 1 89 ? -4.443 -3.516 23.708 1.00 82.94 89 GLN A CA 1
ATOM 701 C C . GLN A 1 89 ? -4.832 -3.667 25.178 1.00 82.94 89 GLN A C 1
ATOM 703 O O . GLN A 1 89 ? -4.425 -4.627 25.823 1.00 82.94 89 GLN A O 1
ATOM 708 N N . SER A 1 90 ? -5.629 -2.737 25.717 1.00 78.94 90 SER A N 1
ATOM 709 C CA . SER A 1 90 ? -5.880 -2.667 27.165 1.00 78.94 90 SER A CA 1
ATOM 710 C C . SER A 1 90 ? -6.717 -3.836 27.675 1.00 78.94 90 SER A C 1
ATOM 712 O O . SER A 1 90 ? -6.381 -4.439 28.688 1.00 78.94 90 SER A O 1
ATOM 714 N N . ASN A 1 91 ? -7.795 -4.168 26.962 1.00 79.19 91 ASN A N 1
ATOM 715 C CA . ASN A 1 91 ? -8.742 -5.192 27.397 1.00 79.19 91 ASN A CA 1
ATOM 716 C C . ASN A 1 91 ? -8.613 -6.506 26.611 1.00 79.19 91 ASN A C 1
ATOM 718 O O . ASN A 1 91 ? -9.192 -7.510 27.017 1.00 79.19 91 ASN A O 1
ATOM 722 N N . SER A 1 92 ? -7.891 -6.499 25.481 1.00 83.62 92 SER A N 1
ATOM 723 C CA . SER A 1 92 ? -7.725 -7.641 24.565 1.00 83.62 92 SER A CA 1
ATOM 724 C C . SER A 1 92 ? -9.044 -8.374 24.250 1.00 83.62 92 SER A C 1
ATOM 726 O O . SER A 1 92 ? -9.126 -9.602 24.276 1.00 83.62 92 SER A O 1
ATOM 728 N N . LYS A 1 93 ? -10.102 -7.599 23.988 1.00 86.19 93 LYS A N 1
ATOM 729 C CA . LYS A 1 93 ? -11.484 -8.073 23.792 1.00 86.19 93 LYS A CA 1
ATOM 730 C C . LYS A 1 93 ? -11.819 -8.389 22.334 1.00 86.19 93 LYS A C 1
ATOM 732 O O . LYS A 1 93 ? -12.743 -9.145 22.070 1.00 86.19 93 LYS A O 1
ATOM 737 N N . MET A 1 94 ? -11.104 -7.795 21.379 1.00 87.38 94 MET A N 1
ATOM 738 C CA . MET A 1 94 ? -11.390 -7.933 19.945 1.00 87.38 94 MET A CA 1
ATOM 739 C C . MET A 1 94 ? -10.177 -7.553 19.094 1.00 87.38 94 MET A C 1
ATOM 741 O O . MET A 1 94 ? -9.253 -6.887 19.563 1.00 87.38 94 MET A O 1
ATOM 745 N N . HIS A 1 95 ? -10.217 -7.934 17.821 1.00 86.88 95 HIS A N 1
ATOM 746 C CA . HIS A 1 95 ? -9.328 -7.416 16.788 1.00 86.88 95 HIS A CA 1
ATOM 747 C C . HIS A 1 95 ? -10.001 -6.270 16.033 1.00 86.88 95 HIS A C 1
ATOM 749 O O . HIS A 1 95 ? -11.207 -6.298 15.788 1.00 86.88 95 HIS A O 1
ATOM 755 N N . VAL A 1 96 ? -9.210 -5.277 15.634 1.00 89.81 96 VAL A N 1
ATOM 756 C CA . VAL A 1 96 ? -9.655 -4.186 14.761 1.00 89.81 96 VAL A CA 1
ATOM 757 C C . VAL A 1 96 ? -8.753 -4.164 13.537 1.00 89.81 96 VAL A C 1
ATOM 759 O O . VAL A 1 96 ? -7.535 -4.091 13.673 1.00 89.81 96 VAL A O 1
ATOM 762 N N . ILE A 1 97 ? -9.351 -4.232 12.351 1.00 90.19 97 ILE A N 1
ATOM 763 C CA . ILE A 1 97 ? -8.656 -4.186 11.064 1.00 90.19 97 ILE A CA 1
ATOM 764 C C . ILE A 1 97 ? -9.126 -2.942 10.319 1.00 90.19 97 ILE A C 1
ATOM 766 O O . ILE A 1 97 ? -10.317 -2.779 10.061 1.00 90.19 97 ILE A O 1
ATOM 770 N N . PHE A 1 98 ? -8.183 -2.080 9.948 1.00 90.75 98 PHE A N 1
ATOM 771 C CA . PHE A 1 98 ? -8.432 -0.960 9.046 1.00 90.75 98 PHE A CA 1
ATOM 772 C C . PHE A 1 98 ? -7.998 -1.353 7.635 1.00 90.75 98 PHE A C 1
ATOM 774 O O . PHE A 1 98 ? -6.827 -1.667 7.423 1.00 90.75 98 PHE A O 1
ATOM 781 N N . THR A 1 99 ? -8.911 -1.308 6.666 1.00 88.88 99 THR A N 1
ATOM 782 C CA . THR A 1 99 ? -8.565 -1.425 5.244 1.00 88.88 99 THR A CA 1
ATOM 783 C C . THR A 1 99 ? -8.575 -0.043 4.604 1.00 88.88 99 THR A C 1
ATOM 785 O O . THR A 1 99 ? -9.391 0.820 4.925 1.00 88.88 99 THR A O 1
ATOM 788 N N . THR A 1 100 ? -7.596 0.213 3.742 1.00 86.88 100 THR A N 1
ATOM 789 C CA . THR A 1 100 ? -7.387 1.521 3.117 1.00 86.88 100 THR A CA 1
ATOM 790 C C . THR A 1 100 ? -6.814 1.340 1.722 1.00 86.88 100 THR A C 1
ATOM 792 O O . THR A 1 100 ? -5.960 0.481 1.502 1.00 86.88 100 THR A O 1
ATOM 795 N N . SER A 1 101 ? -7.252 2.186 0.794 1.00 80.94 101 SER A N 1
ATOM 796 C CA . SER A 1 101 ? -6.645 2.331 -0.529 1.00 80.94 101 SER A CA 1
ATOM 797 C C . SER A 1 101 ? -5.632 3.487 -0.600 1.00 80.94 101 SER A C 1
ATOM 799 O O . SER A 1 101 ? -4.958 3.651 -1.614 1.00 80.94 101 SER A O 1
ATOM 801 N N . ASP A 1 102 ? -5.536 4.320 0.447 1.00 80.12 102 ASP A N 1
ATOM 802 C CA . ASP A 1 102 ? -4.620 5.468 0.520 1.00 80.12 102 ASP A CA 1
ATOM 803 C C . ASP A 1 102 ? -3.256 5.023 1.060 1.00 80.12 102 ASP A C 1
ATOM 805 O O . ASP A 1 102 ? -3.141 4.623 2.223 1.00 80.12 102 ASP A O 1
ATOM 809 N N . SER A 1 103 ? -2.217 5.134 0.227 1.00 75.56 103 SER A N 1
ATOM 810 C CA . SER A 1 103 ? -0.831 4.810 0.589 1.00 75.56 103 SER A CA 1
ATOM 811 C C . SER A 1 103 ? -0.286 5.691 1.716 1.00 75.56 103 SER A C 1
ATOM 813 O O . SER A 1 103 ? 0.541 5.239 2.501 1.00 75.56 103 SER A O 1
ATOM 815 N N . LEU A 1 104 ? -0.800 6.915 1.860 1.00 83.00 104 LEU A N 1
ATOM 816 C CA . LEU A 1 104 ? -0.418 7.868 2.903 1.00 83.00 104 LEU A CA 1
ATOM 817 C C . LEU A 1 104 ? -1.282 7.725 4.168 1.00 83.00 104 LEU A C 1
ATOM 819 O O . LEU A 1 104 ? -1.322 8.635 5.005 1.00 83.00 104 LEU A O 1
ATOM 823 N N . PHE A 1 105 ? -2.077 6.659 4.288 1.00 86.75 105 PHE A N 1
ATOM 824 C CA . PHE A 1 105 ? -2.892 6.422 5.478 1.00 86.75 105 PHE A CA 1
ATOM 825 C C . PHE A 1 105 ? -2.042 5.994 6.673 1.00 86.75 105 PHE A C 1
ATOM 827 O O . PHE A 1 105 ? -2.310 6.439 7.788 1.00 86.75 105 PHE A O 1
ATOM 834 N N . LEU A 1 106 ? -0.999 5.189 6.442 1.00 85.19 106 LEU A N 1
ATOM 835 C CA . LEU A 1 106 ? -0.103 4.726 7.502 1.00 85.19 106 LEU A CA 1
ATOM 836 C C . LEU A 1 106 ? 0.593 5.905 8.199 1.00 85.19 106 LEU A C 1
ATOM 838 O O . LEU A 1 106 ? 0.556 6.010 9.424 1.00 85.19 106 LEU A O 1
ATOM 842 N N . ASP A 1 107 ? 1.149 6.836 7.423 1.00 86.25 107 ASP A N 1
ATOM 843 C CA . ASP A 1 107 ? 1.791 8.045 7.957 1.00 86.25 107 ASP A CA 1
ATOM 844 C C . ASP A 1 107 ? 0.809 8.893 8.772 1.00 86.25 107 ASP A C 1
ATOM 846 O O . ASP A 1 107 ? 1.155 9.475 9.796 1.00 86.25 107 ASP A O 1
ATOM 850 N N . TRP A 1 108 ? -0.452 8.946 8.340 1.00 90.19 108 TRP A N 1
ATOM 851 C CA . TRP A 1 108 ? -1.490 9.695 9.040 1.00 90.19 108 TRP A CA 1
ATOM 852 C C . TRP A 1 108 ? -1.919 9.033 10.359 1.00 90.19 108 TRP A C 1
ATOM 854 O O . TRP A 1 108 ? -2.088 9.729 11.365 1.00 90.19 108 TRP A O 1
ATOM 864 N N . ILE A 1 109 ? -2.104 7.708 10.387 1.00 90.19 109 ILE A N 1
ATOM 865 C CA . ILE A 1 109 ? -2.569 7.008 11.594 1.00 90.19 109 ILE A CA 1
ATOM 866 C C . ILE A 1 109 ? -1.456 6.869 12.641 1.00 90.19 109 ILE A C 1
ATOM 868 O O . ILE A 1 109 ? -1.733 6.951 13.837 1.00 90.19 109 ILE A O 1
ATOM 872 N N . THR A 1 110 ? -0.194 6.754 12.218 1.00 88.88 110 THR A N 1
ATOM 873 C CA . THR A 1 110 ? 0.973 6.673 13.120 1.00 88.88 110 THR A CA 1
ATOM 874 C C . THR A 1 110 ? 1.262 7.979 13.867 1.00 88.88 110 THR A C 1
AT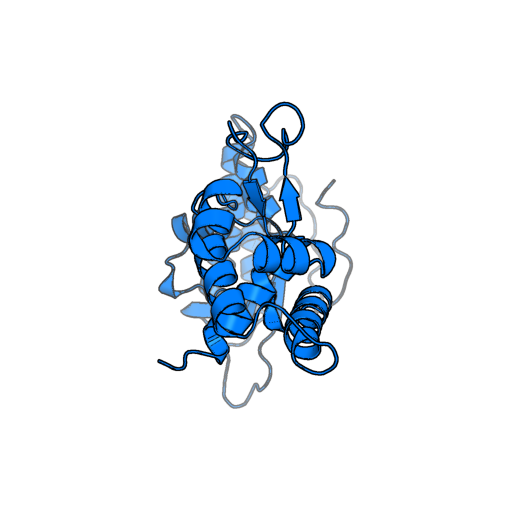OM 876 O O . THR A 1 110 ? 1.871 7.958 14.933 1.00 88.88 110 THR A O 1
ATOM 879 N N . GLN A 1 111 ? 0.758 9.117 13.381 1.00 87.69 111 GLN A N 1
ATOM 880 C CA . GLN A 1 111 ? 0.757 10.384 14.128 1.00 87.69 111 GLN A CA 1
ATOM 881 C C . GLN A 1 111 ? -0.223 10.389 15.316 1.00 87.69 111 GLN A C 1
ATOM 883 O O . GLN A 1 111 ? -0.163 11.291 16.149 1.00 87.69 111 GLN A O 1
ATOM 888 N N . ARG A 1 112 ? -1.153 9.426 15.381 1.00 87.62 112 ARG A N 1
ATOM 889 C CA . ARG A 1 112 ? -2.244 9.368 16.375 1.00 87.62 112 ARG A CA 1
ATOM 890 C C . ARG A 1 112 ? -2.114 8.169 17.301 1.00 87.62 112 ARG A C 1
ATOM 892 O O . ARG A 1 112 ? -2.304 8.295 18.506 1.00 87.62 112 ARG A O 1
ATOM 899 N N . ILE A 1 113 ? -1.777 7.015 16.740 1.00 86.50 113 ILE A N 1
ATOM 900 C CA . ILE A 1 113 ? -1.546 5.775 17.474 1.00 86.50 113 ILE A CA 1
ATOM 901 C C . ILE A 1 113 ? -0.057 5.458 17.390 1.00 86.50 113 ILE A C 1
ATOM 903 O O . ILE A 1 113 ? 0.523 5.483 16.306 1.00 86.50 113 ILE A O 1
ATOM 907 N N . LYS A 1 114 ? 0.566 5.129 18.530 1.00 83.25 114 LYS A N 1
ATOM 908 C CA . LYS A 1 114 ? 1.966 4.684 18.539 1.00 83.25 114 LYS A CA 1
ATOM 909 C C . LYS A 1 114 ? 2.125 3.483 17.606 1.00 83.25 114 LYS A C 1
ATOM 911 O O . LYS A 1 114 ? 1.364 2.522 17.706 1.00 83.25 114 LYS A O 1
ATOM 916 N N . SER A 1 115 ? 3.144 3.519 16.751 1.00 74.75 115 SER A N 1
ATOM 917 C CA . SER A 1 115 ? 3.410 2.476 15.750 1.00 74.75 115 SER A CA 1
ATOM 918 C C . SER A 1 115 ? 3.533 1.070 16.345 1.00 74.75 115 SER A C 1
ATOM 920 O O . SER A 1 115 ? 3.169 0.106 15.689 1.00 74.75 115 SER A O 1
ATOM 922 N N . THR A 1 116 ? 3.950 0.943 17.608 1.00 80.62 116 THR A N 1
ATOM 923 C CA . THR A 1 116 ? 4.030 -0.335 18.338 1.00 80.62 116 THR A CA 1
ATOM 924 C C . THR A 1 116 ? 2.689 -1.052 18.513 1.00 80.62 116 THR A C 1
ATOM 926 O O . THR A 1 116 ? 2.679 -2.232 18.839 1.00 80.62 116 THR A O 1
ATOM 929 N N . TYR A 1 117 ? 1.563 -0.353 18.346 1.00 83.00 117 TYR A N 1
ATOM 930 C CA . TYR A 1 117 ? 0.216 -0.921 18.465 1.00 83.00 117 TYR A CA 1
ATOM 931 C C . TYR A 1 117 ? -0.444 -1.200 17.110 1.00 83.00 117 TYR A C 1
ATOM 933 O O . TYR A 1 117 ? -1.615 -1.576 17.074 1.00 83.00 117 TYR A O 1
ATOM 941 N N . LEU A 1 118 ? 0.278 -0.986 16.008 1.00 82.00 118 LEU A N 1
ATOM 942 C CA . LEU A 1 118 ? -0.214 -1.170 14.650 1.00 82.00 118 LEU A CA 1
ATOM 943 C C . LEU A 1 118 ? 0.608 -2.248 13.946 1.00 82.00 118 LEU A C 1
ATOM 945 O O . LEU A 1 118 ? 1.829 -2.160 13.865 1.00 82.00 118 LEU A 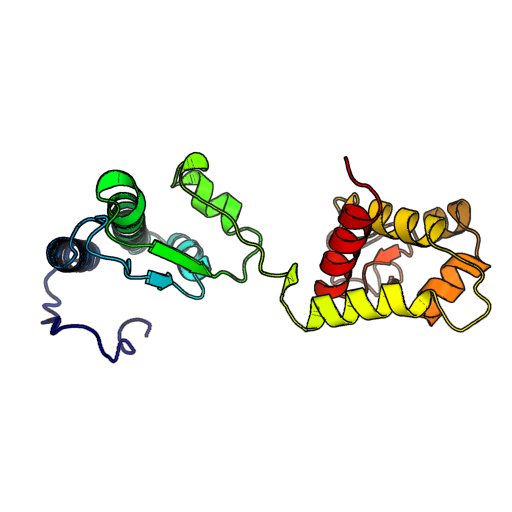O 1
ATOM 949 N N . GLU A 1 119 ? -0.083 -3.227 13.376 1.00 80.75 119 GLU A N 1
ATOM 950 C CA . GLU A 1 119 ? 0.502 -4.184 12.444 1.00 80.75 119 GLU A CA 1
ATOM 951 C C . GLU A 1 119 ? -0.006 -3.859 11.037 1.00 80.75 119 GLU A C 1
ATOM 953 O O . GLU A 1 119 ? -1.212 -3.844 10.784 1.00 80.75 119 GLU A O 1
ATOM 958 N N . LEU A 1 120 ? 0.914 -3.548 10.122 1.00 75.88 120 LEU A N 1
ATOM 959 C CA . LEU A 1 120 ? 0.579 -3.298 8.725 1.00 75.88 120 LEU A CA 1
ATOM 960 C C . LEU A 1 120 ? 0.665 -4.601 7.935 1.00 75.88 120 LEU A C 1
ATOM 962 O O . LEU A 1 120 ? 1.758 -5.106 7.684 1.00 75.88 120 LEU A O 1
ATOM 966 N N . LEU A 1 121 ? -0.479 -5.070 7.443 1.00 70.50 121 LEU A N 1
ATOM 967 C CA . LEU A 1 121 ? -0.532 -6.132 6.448 1.00 70.50 121 LEU A CA 1
ATOM 968 C C . LEU A 1 121 ? -0.814 -5.538 5.066 1.00 70.50 121 LEU A C 1
ATOM 970 O O . LEU A 1 121 ? -1.943 -5.165 4.746 1.00 70.50 121 LEU A O 1
ATOM 974 N N . VAL A 1 122 ? 0.210 -5.483 4.217 1.00 66.56 122 VAL A N 1
ATOM 975 C CA . VAL A 1 122 ? 0.014 -5.192 2.794 1.00 66.56 122 VAL A CA 1
ATOM 976 C C . VAL A 1 122 ? -0.443 -6.485 2.118 1.00 66.56 122 VAL A C 1
ATOM 978 O O . VAL A 1 122 ? 0.353 -7.393 1.907 1.00 66.56 122 VAL A O 1
ATOM 981 N N . VAL A 1 123 ? -1.721 -6.571 1.738 1.00 64.56 123 VAL A N 1
ATOM 982 C CA . VAL A 1 123 ? -2.333 -7.777 1.123 1.00 64.56 123 VAL A CA 1
ATOM 983 C C . VAL A 1 123 ? -1.817 -8.053 -0.307 1.00 64.56 123 VAL A C 1
ATOM 985 O O . VAL A 1 123 ? -2.335 -8.915 -1.013 1.00 64.56 123 VAL A O 1
ATOM 988 N N . ALA A 1 124 ? -0.769 -7.355 -0.754 1.00 63.53 124 ALA A N 1
ATOM 989 C CA . ALA A 1 124 ? -0.215 -7.483 -2.098 1.00 63.53 124 ALA A CA 1
ATOM 990 C C . ALA A 1 124 ? 0.162 -8.935 -2.431 1.00 63.53 124 ALA A C 1
ATOM 992 O O . ALA A 1 124 ? -0.204 -9.417 -3.495 1.00 63.53 124 ALA A O 1
ATOM 993 N N . GLU A 1 125 ? 0.779 -9.666 -1.498 1.00 64.38 125 GLU A N 1
ATOM 994 C CA . GLU A 1 125 ? 1.251 -11.037 -1.738 1.00 64.38 125 GLU A CA 1
ATOM 995 C C . GLU A 1 125 ? 0.114 -12.045 -1.999 1.00 64.38 125 GLU A C 1
ATOM 997 O O . GLU A 1 125 ? 0.360 -13.090 -2.576 1.00 64.38 125 GLU A O 1
ATOM 1002 N N . ARG A 1 126 ? -1.146 -11.772 -1.632 1.00 66.94 126 ARG A N 1
ATOM 1003 C CA . ARG A 1 126 ? -2.287 -12.674 -1.928 1.00 66.94 126 ARG A CA 1
ATOM 1004 C C . ARG A 1 126 ? -3.260 -12.098 -2.951 1.00 66.94 126 ARG A C 1
ATOM 1006 O O . ARG A 1 126 ? -4.280 -12.715 -3.263 1.00 66.94 126 ARG A O 1
ATOM 1013 N N . PHE A 1 127 ? -2.967 -10.913 -3.476 1.00 78.31 127 PHE A N 1
ATOM 1014 C CA . PHE A 1 127 ? -3.814 -10.263 -4.456 1.00 78.31 127 PHE A CA 1
ATOM 1015 C C . PHE A 1 127 ? -3.5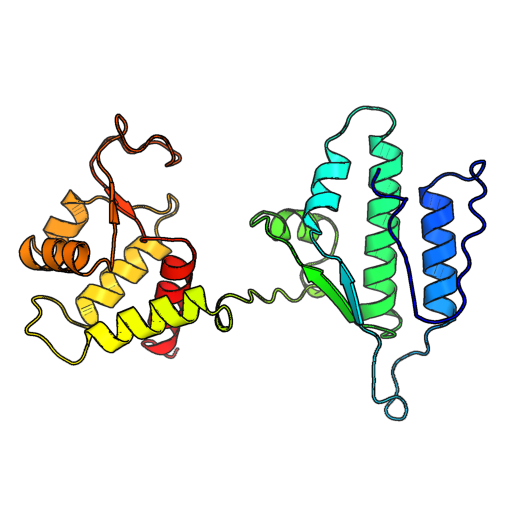83 -10.892 -5.831 1.00 78.31 127 PHE A C 1
ATOM 1017 O O . PHE A 1 127 ? -2.471 -10.869 -6.353 1.00 78.31 127 PHE A O 1
ATOM 1024 N N . ARG A 1 128 ? -4.639 -11.457 -6.432 1.00 80.75 128 ARG A N 1
ATOM 1025 C CA . ARG A 1 128 ? -4.538 -12.214 -7.692 1.00 80.75 128 ARG A CA 1
ATOM 1026 C C . ARG A 1 128 ? -3.790 -11.458 -8.807 1.00 80.75 128 ARG A C 1
ATOM 1028 O O . ARG A 1 128 ? -2.955 -12.082 -9.445 1.00 80.75 128 ARG A O 1
ATOM 1035 N N . PRO A 1 129 ? -3.997 -10.145 -9.032 1.00 84.50 129 PRO A N 1
ATOM 1036 C CA . PRO A 1 129 ? -3.192 -9.396 -9.998 1.00 84.50 129 PRO A CA 1
ATOM 1037 C C . PRO A 1 129 ? -1.684 -9.385 -9.710 1.00 84.50 129 PRO A C 1
ATOM 1039 O O . PRO A 1 129 ? -0.904 -9.487 -10.646 1.00 84.50 129 PRO A O 1
ATOM 1042 N N . VAL A 1 130 ? -1.263 -9.304 -8.442 1.00 86.75 130 VAL A N 1
ATOM 1043 C CA . VAL A 1 130 ? 0.164 -9.373 -8.068 1.00 86.75 130 VAL A CA 1
ATOM 1044 C C . VAL A 1 130 ? 0.703 -10.772 -8.328 1.00 86.75 130 VAL A C 1
ATOM 1046 O O . VAL A 1 130 ? 1.764 -10.911 -8.918 1.00 86.75 130 VAL A O 1
ATOM 1049 N N . GLN A 1 131 ? -0.056 -11.802 -7.949 1.00 86.25 131 GLN A N 1
ATOM 1050 C CA . GLN A 1 131 ? 0.306 -13.195 -8.207 1.00 86.25 131 GLN A CA 1
ATOM 1051 C C . GLN A 1 131 ? 0.434 -13.488 -9.704 1.00 86.25 131 GLN A C 1
ATOM 1053 O O . GLN A 1 131 ? 1.390 -14.130 -10.116 1.00 86.25 131 GLN A O 1
ATOM 1058 N N . ASN A 1 132 ? -0.463 -12.953 -10.533 1.00 87.69 132 ASN A N 1
ATOM 1059 C CA . ASN A 1 132 ? -0.376 -13.092 -11.985 1.00 87.69 132 ASN A CA 1
ATOM 1060 C C . ASN A 1 132 ? 0.885 -12.422 -12.552 1.00 87.69 132 ASN A C 1
ATOM 1062 O O . ASN A 1 132 ? 1.557 -13.018 -13.387 1.00 87.69 132 ASN A O 1
ATOM 1066 N N . GLU A 1 133 ? 1.219 -11.207 -12.104 1.00 89.50 133 GLU A N 1
ATOM 1067 C CA . GLU A 1 133 ? 2.460 -10.534 -12.518 1.00 89.50 133 GLU A CA 1
ATOM 1068 C C . GLU A 1 133 ? 3.699 -11.292 -12.034 1.00 89.50 133 GLU A C 1
ATOM 1070 O O . GLU A 1 133 ? 4.649 -11.460 -12.792 1.00 89.50 133 GLU A O 1
ATOM 1075 N N . TYR A 1 134 ? 3.669 -11.805 -10.804 1.00 88.50 134 TYR A N 1
ATOM 1076 C CA . TYR A 1 134 ? 4.748 -12.603 -10.234 1.00 88.50 134 TYR A CA 1
ATOM 1077 C C . TYR A 1 134 ? 4.973 -13.897 -11.022 1.00 88.50 134 TYR A C 1
ATOM 1079 O O . TYR A 1 134 ? 6.078 -14.158 -11.495 1.00 88.50 134 TYR A O 1
ATOM 1087 N N . SER A 1 135 ? 3.909 -14.671 -11.256 1.00 86.75 135 SER A N 1
ATOM 1088 C CA . SER A 1 135 ? 3.961 -15.874 -12.085 1.00 86.75 135 SER A CA 1
ATOM 1089 C C . SER A 1 135 ? 4.417 -15.569 -13.506 1.00 86.75 135 SER A C 1
ATOM 1091 O O . SER A 1 135 ? 5.169 -16.363 -14.051 1.00 86.75 135 SER A O 1
ATOM 1093 N N . ARG A 1 136 ? 4.026 -14.428 -14.090 1.00 84.56 136 ARG A N 1
ATOM 1094 C CA . ARG A 1 136 ? 4.494 -14.002 -15.416 1.00 84.56 136 ARG A CA 1
ATOM 1095 C C . ARG A 1 136 ? 5.998 -13.735 -15.432 1.00 84.56 136 ARG A C 1
ATOM 1097 O O . ARG A 1 136 ? 6.674 -14.199 -16.343 1.00 84.56 136 ARG A O 1
ATOM 1104 N N . MET A 1 137 ? 6.517 -13.022 -14.429 1.00 85.94 137 MET A N 1
ATOM 1105 C CA . MET A 1 137 ? 7.956 -12.760 -14.286 1.00 85.94 137 MET A CA 1
ATOM 1106 C C . MET A 1 137 ? 8.755 -14.061 -14.125 1.00 85.94 137 MET A C 1
ATOM 1108 O O . MET A 1 137 ? 9.849 -14.166 -14.671 1.00 85.94 137 MET A O 1
ATOM 1112 N N . LEU A 1 138 ? 8.194 -15.062 -13.435 1.00 79.75 138 LEU A N 1
ATOM 1113 C CA . LEU A 1 138 ? 8.797 -16.391 -13.300 1.00 79.75 138 LEU A CA 1
ATOM 1114 C C . LEU A 1 138 ? 8.653 -17.255 -14.560 1.00 79.75 138 LEU A C 1
ATOM 1116 O O . LEU A 1 138 ? 9.613 -17.910 -14.947 1.00 79.75 138 LEU A O 1
ATOM 1120 N N . SER A 1 139 ? 7.493 -17.277 -15.224 1.00 69.06 139 SER A N 1
ATOM 1121 C CA . SER A 1 139 ? 7.270 -18.072 -16.446 1.00 69.06 139 SER A CA 1
ATOM 1122 C C . SER A 1 139 ? 8.082 -17.549 -17.626 1.00 69.06 139 SER A C 1
ATOM 1124 O O . SER A 1 139 ? 8.445 -18.296 -18.527 1.00 69.06 139 SER A O 1
ATOM 1126 N N . ASP A 1 140 ? 8.439 -16.266 -17.589 1.00 60.31 140 ASP A N 1
ATOM 1127 C CA . ASP A 1 140 ? 9.427 -15.684 -18.483 1.00 60.31 140 ASP A CA 1
ATOM 1128 C C . ASP A 1 140 ? 10.839 -16.300 -18.296 1.00 60.31 140 ASP A C 1
ATOM 1130 O O . ASP A 1 140 ? 11.758 -15.929 -19.010 1.00 60.31 140 ASP A O 1
ATOM 1134 N N . SER A 1 141 ? 11.074 -17.252 -17.395 1.00 54.34 141 SER A N 1
ATOM 1135 C CA . SER A 1 141 ? 12.367 -17.945 -17.298 1.00 54.34 141 SER A CA 1
ATOM 1136 C C . SER A 1 141 ? 12.481 -19.218 -18.151 1.00 54.34 141 SER A C 1
ATOM 1138 O O . SER A 1 141 ? 13.596 -19.718 -18.295 1.00 54.34 141 SER A O 1
ATOM 1140 N N . SER A 1 142 ? 11.387 -19.754 -18.722 1.00 52.66 142 SER A N 1
ATOM 1141 C CA . SER A 1 142 ? 11.370 -21.180 -19.095 1.00 52.66 142 SER A CA 1
ATOM 1142 C C . SER A 1 142 ? 11.244 -21.577 -20.574 1.00 52.66 142 SER A C 1
ATOM 1144 O O . SER A 1 142 ? 11.452 -22.759 -20.830 1.00 52.66 142 SER A O 1
ATOM 1146 N N . GLU A 1 143 ? 10.936 -20.711 -21.558 1.00 54.16 143 GLU A N 1
ATOM 1147 C CA . GLU A 1 143 ? 10.556 -21.244 -22.899 1.00 54.16 143 GLU A CA 1
ATOM 1148 C C . GLU A 1 143 ? 11.111 -20.562 -24.173 1.00 54.16 143 GLU A C 1
ATOM 1150 O O . GLU A 1 143 ? 10.975 -21.138 -25.250 1.00 54.16 143 GLU A O 1
ATOM 1155 N N . GLU A 1 144 ? 11.819 -19.426 -24.123 1.00 57.31 144 GLU A N 1
ATOM 1156 C CA . GLU A 1 144 ? 12.377 -18.786 -25.338 1.00 57.31 144 GLU A CA 1
ATOM 1157 C C . GLU A 1 144 ? 13.817 -18.295 -25.146 1.00 57.31 144 GLU A C 1
ATOM 1159 O O . GLU A 1 144 ? 14.235 -17.998 -24.030 1.00 57.31 144 GLU A O 1
ATOM 1164 N N . ALA A 1 145 ? 14.588 -18.192 -26.238 1.00 60.91 145 ALA A N 1
ATOM 1165 C CA . ALA A 1 145 ? 15.902 -17.557 -26.205 1.00 60.91 145 ALA A CA 1
ATOM 1166 C C . ALA A 1 145 ? 15.744 -16.085 -25.797 1.00 60.91 145 ALA A C 1
ATOM 1168 O O . ALA A 1 145 ? 15.122 -15.306 -26.521 1.00 60.91 145 ALA A O 1
ATOM 1169 N N . LYS A 1 146 ? 16.308 -15.723 -24.643 1.00 71.19 146 LYS A N 1
ATOM 1170 C CA . LYS A 1 146 ? 16.289 -14.359 -24.114 1.00 71.19 146 LYS A CA 1
ATOM 1171 C C . LYS A 1 146 ? 17.663 -13.736 -24.151 1.00 71.19 146 LYS A C 1
ATOM 1173 O O . LYS A 1 146 ? 18.673 -14.403 -23.940 1.00 71.19 146 LYS A O 1
ATOM 1178 N N . THR A 1 147 ? 17.691 -12.431 -24.362 1.00 82.06 147 THR A N 1
ATOM 1179 C CA . THR A 1 147 ? 18.891 -11.611 -24.194 1.00 82.06 147 THR A CA 1
ATOM 1180 C C . THR A 1 147 ? 19.166 -11.275 -22.730 1.00 82.06 147 THR A C 1
ATOM 1182 O O . THR A 1 147 ? 20.245 -10.771 -22.438 1.00 82.06 147 THR A O 1
ATOM 1185 N N . TYR A 1 148 ? 18.228 -11.565 -21.818 1.00 85.88 148 TYR A N 1
ATOM 1186 C CA . TYR A 1 148 ? 18.322 -11.240 -20.396 1.00 85.88 148 TYR A CA 1
ATOM 1187 C C . TYR A 1 148 ? 17.899 -12.407 -19.497 1.00 85.88 148 TYR A C 1
ATOM 1189 O O . TYR A 1 148 ? 17.011 -13.184 -19.851 1.00 85.88 148 TYR A O 1
ATOM 1197 N N . GLY A 1 149 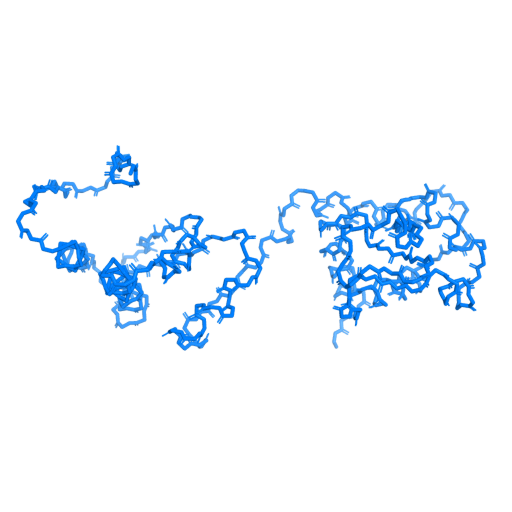? 18.530 -12.514 -18.329 1.00 85.69 149 GLY A N 1
ATOM 1198 C CA . GLY A 1 149 ? 18.264 -13.536 -17.323 1.00 85.69 149 GLY A CA 1
ATOM 1199 C C . GLY A 1 149 ? 17.883 -12.943 -15.968 1.00 85.69 149 GLY A C 1
ATOM 1200 O O . GLY A 1 149 ? 17.371 -11.823 -15.851 1.00 85.69 149 GLY A O 1
ATOM 1201 N N . GLU A 1 150 ? 18.116 -13.727 -14.919 1.00 86.75 150 GLU A N 1
ATOM 1202 C CA . GLU A 1 150 ? 17.782 -13.364 -13.541 1.00 86.75 150 GLU A CA 1
ATOM 1203 C C . GLU A 1 150 ? 18.510 -12.091 -13.086 1.00 86.75 150 GLU A C 1
ATOM 1205 O O . GLU A 1 150 ? 17.890 -11.198 -12.509 1.00 86.75 150 GLU A O 1
ATOM 1210 N N . TRP A 1 151 ? 19.801 -11.959 -13.410 1.00 89.25 151 TRP A N 1
ATOM 1211 C CA . TRP A 1 151 ? 20.609 -10.815 -12.987 1.00 89.25 151 TRP A CA 1
ATOM 1212 C C . TRP A 1 151 ? 20.088 -9.487 -13.549 1.00 89.25 151 TRP A C 1
ATOM 1214 O O . TRP A 1 151 ? 19.920 -8.518 -12.801 1.00 89.25 151 TRP A O 1
ATOM 1224 N N . GLU A 1 152 ? 19.795 -9.423 -14.850 1.00 92.62 152 GLU A N 1
ATOM 1225 C CA . GLU A 1 152 ? 19.234 -8.225 -15.476 1.00 92.62 152 GLU A CA 1
ATOM 1226 C C . GLU A 1 152 ? 17.845 -7.921 -14.904 1.00 92.62 152 GLU A C 1
ATOM 1228 O O . GLU A 1 152 ? 17.541 -6.765 -14.598 1.00 92.62 152 GLU A O 1
ATOM 1233 N N . THR A 1 153 ? 17.021 -8.956 -14.709 1.00 91.62 153 THR A N 1
ATOM 1234 C CA . THR A 1 153 ? 15.668 -8.834 -14.148 1.00 91.62 153 THR A CA 1
ATOM 1235 C C . THR A 1 153 ? 15.707 -8.236 -12.743 1.00 91.62 153 THR A C 1
ATOM 1237 O O . THR A 1 153 ? 15.055 -7.221 -12.484 1.00 91.62 153 THR A O 1
ATOM 1240 N N . LEU A 1 154 ? 16.521 -8.799 -11.846 1.00 92.56 154 LEU A N 1
ATOM 1241 C CA . LEU A 1 154 ? 16.695 -8.297 -10.482 1.00 92.56 154 LEU A CA 1
ATOM 1242 C C . LEU A 1 154 ? 17.297 -6.891 -10.474 1.00 92.56 154 LEU A C 1
ATOM 1244 O O . LEU A 1 154 ? 16.863 -6.041 -9.695 1.00 92.56 154 LEU A O 1
ATOM 1248 N N . THR A 1 155 ? 18.241 -6.606 -11.374 1.00 95.00 155 THR A N 1
ATOM 1249 C CA . THR A 1 155 ? 18.834 -5.270 -11.509 1.00 95.00 155 THR A CA 1
ATOM 1250 C C . THR A 1 155 ? 17.775 -4.220 -11.838 1.00 95.00 155 THR A C 1
ATOM 1252 O O . THR A 1 155 ? 17.752 -3.160 -11.212 1.00 95.00 155 THR A O 1
ATOM 1255 N N . VAL A 1 156 ? 16.881 -4.499 -12.789 1.00 95.50 156 VAL A N 1
ATOM 1256 C CA . VAL A 1 156 ? 15.773 -3.596 -13.138 1.00 95.50 156 VAL A CA 1
ATOM 1257 C C . VAL A 1 156 ? 14.794 -3.444 -11.980 1.00 95.50 156 VAL A C 1
ATOM 1259 O O . VAL A 1 156 ? 14.423 -2.316 -11.653 1.00 95.50 156 VAL A O 1
ATOM 1262 N N . CYS A 1 157 ? 14.408 -4.554 -11.340 1.00 95.12 157 CYS A N 1
ATOM 1263 C CA . CYS A 1 157 ? 13.500 -4.539 -10.194 1.00 95.12 157 CYS A CA 1
ATOM 1264 C C . CYS A 1 157 ? 14.034 -3.632 -9.081 1.00 95.12 157 CYS A C 1
ATOM 1266 O O . CYS A 1 157 ? 13.310 -2.756 -8.616 1.00 95.12 157 CYS A O 1
ATOM 1268 N N . ARG A 1 158 ? 15.314 -3.776 -8.709 1.00 95.19 158 ARG A N 1
ATOM 1269 C CA . ARG A 1 158 ? 15.962 -2.927 -7.696 1.00 95.19 158 ARG A CA 1
ATOM 1270 C C . ARG A 1 158 ? 15.976 -1.464 -8.100 1.00 95.19 158 ARG A C 1
ATOM 1272 O O . ARG A 1 158 ? 15.518 -0.628 -7.340 1.00 95.19 158 ARG A O 1
ATOM 1279 N N . LEU A 1 159 ? 16.418 -1.154 -9.320 1.00 96.81 159 LEU A N 1
ATOM 1280 C CA . LEU A 1 159 ? 16.466 0.233 -9.792 1.00 96.81 159 LEU A CA 1
ATOM 1281 C C . LEU A 1 159 ? 15.092 0.917 -9.745 1.00 96.81 159 LEU A C 1
ATOM 1283 O O . LEU A 1 159 ? 15.016 2.101 -9.424 1.00 96.81 159 LEU A O 1
ATOM 1287 N N . LEU A 1 160 ? 14.017 0.192 -10.063 1.00 96.06 160 LEU A N 1
ATOM 1288 C CA . LEU A 1 160 ? 12.655 0.718 -9.988 1.00 96.06 160 LEU A CA 1
ATOM 1289 C C . LEU A 1 160 ? 12.141 0.826 -8.546 1.00 96.06 160 LEU A C 1
ATOM 1291 O O . LEU A 1 160 ? 11.500 1.822 -8.223 1.00 96.06 160 LEU A O 1
ATOM 1295 N N . LEU A 1 161 ? 12.425 -0.159 -7.687 1.00 93.50 161 LEU A N 1
ATOM 1296 C CA . LEU A 1 161 ? 12.031 -0.154 -6.271 1.00 93.50 161 LEU A CA 1
ATOM 1297 C C . LEU A 1 161 ? 12.756 0.932 -5.465 1.00 93.50 161 LEU A C 1
ATOM 1299 O O . LEU A 1 161 ? 12.142 1.565 -4.610 1.00 93.50 161 LEU A O 1
ATOM 1303 N N . ASP A 1 162 ? 14.031 1.166 -5.773 1.00 94.69 162 ASP A N 1
ATOM 1304 C CA . ASP A 1 162 ? 14.878 2.169 -5.125 1.00 94.69 162 ASP A CA 1
ATOM 1305 C C . ASP A 1 162 ? 14.666 3.575 -5.709 1.00 94.69 162 ASP A C 1
ATOM 1307 O O . ASP A 1 162 ? 15.212 4.552 -5.193 1.00 94.69 162 ASP A O 1
ATOM 1311 N N . SER A 1 163 ? 13.886 3.708 -6.790 1.00 93.19 163 SER A N 1
ATOM 1312 C CA . SER A 1 163 ? 13.614 5.009 -7.390 1.00 93.19 163 SER A CA 1
ATOM 1313 C C . SER A 1 163 ? 12.627 5.806 -6.531 1.00 93.19 163 SER A C 1
ATOM 1315 O O . SER A 1 163 ? 11.444 5.455 -6.468 1.00 93.19 163 SER A O 1
ATOM 1317 N N . PRO A 1 164 ? 13.037 6.953 -5.956 1.00 86.88 164 PRO A N 1
ATOM 1318 C CA . PRO A 1 164 ? 12.134 7.792 -5.171 1.00 86.88 164 PRO A CA 1
ATOM 1319 C C . PRO A 1 164 ? 11.029 8.427 -6.027 1.00 86.88 164 PRO A C 1
ATOM 1321 O O . PRO A 1 164 ? 10.030 8.897 -5.489 1.00 86.88 164 PRO A O 1
ATOM 1324 N N . LEU A 1 165 ? 11.205 8.460 -7.354 1.00 87.81 165 LEU A N 1
ATOM 1325 C CA . LEU A 1 165 ? 10.249 9.037 -8.301 1.00 87.81 165 LEU A CA 1
ATOM 1326 C C . LEU A 1 165 ? 9.331 7.979 -8.938 1.00 87.81 165 LEU A C 1
ATOM 1328 O O . LEU A 1 165 ? 8.427 8.329 -9.692 1.00 87.81 165 LEU A O 1
ATOM 1332 N N . GLY A 1 166 ? 9.567 6.688 -8.676 1.00 89.75 166 GLY A N 1
ATOM 1333 C CA . GLY A 1 166 ? 8.812 5.582 -9.278 1.00 89.75 166 GLY A CA 1
ATOM 1334 C C . GLY A 1 166 ? 9.132 5.310 -10.756 1.00 89.75 166 GLY A C 1
ATOM 1335 O O . GLY A 1 166 ? 8.451 4.510 -11.396 1.00 89.75 166 GLY A O 1
ATOM 1336 N N . TYR A 1 167 ? 10.160 5.960 -11.308 1.00 94.31 167 TYR A N 1
ATOM 1337 C CA . TYR A 1 167 ? 10.663 5.744 -12.667 1.00 94.31 167 TYR A CA 1
ATOM 1338 C C . TYR A 1 167 ? 12.185 5.916 -12.741 1.00 94.31 167 TYR A C 1
ATOM 1340 O O . TYR A 1 167 ? 12.786 6.568 -11.887 1.00 94.31 167 TYR A O 1
ATOM 1348 N N . ILE A 1 168 ? 12.821 5.360 -13.774 1.00 96.75 168 ILE A N 1
ATOM 1349 C CA . ILE A 1 168 ? 14.272 5.486 -14.016 1.00 96.75 168 ILE A CA 1
ATOM 1350 C C . ILE A 1 168 ? 14.573 5.881 -15.464 1.00 96.75 168 ILE A C 1
ATOM 1352 O O . ILE A 1 168 ? 13.761 5.663 -16.359 1.00 96.75 168 ILE A O 1
ATOM 1356 N N . SER A 1 169 ? 15.755 6.447 -15.707 1.00 96.19 169 SER A N 1
ATOM 1357 C CA . SER A 1 169 ? 16.205 6.857 -17.045 1.00 96.19 169 SER A CA 1
ATOM 1358 C C . SER A 1 169 ? 16.243 5.685 -18.030 1.00 96.19 169 SER A C 1
ATOM 1360 O O . SER A 1 169 ? 16.940 4.697 -17.786 1.00 96.19 169 SER A O 1
ATOM 1362 N N . TYR A 1 170 ? 15.575 5.811 -19.184 1.00 97.25 170 TYR A N 1
ATOM 1363 C CA . TYR A 1 170 ? 15.657 4.805 -20.250 1.00 97.25 170 TYR A CA 1
ATOM 1364 C C . TYR A 1 170 ? 17.077 4.717 -20.822 1.00 97.25 170 TYR A C 1
ATOM 1366 O O . TYR A 1 170 ? 17.633 3.629 -20.958 1.00 97.25 170 TYR A O 1
ATOM 1374 N N . ILE A 1 171 ? 17.700 5.865 -21.113 1.00 96.81 171 ILE A N 1
ATOM 1375 C CA . ILE A 1 171 ? 19.069 5.918 -21.648 1.00 96.81 171 ILE A CA 1
ATOM 1376 C C . ILE A 1 171 ? 20.063 5.381 -20.616 1.00 96.81 171 ILE A C 1
ATOM 1378 O O . ILE A 1 171 ? 20.977 4.638 -20.976 1.00 96.81 171 ILE A O 1
ATOM 1382 N N . GLY A 1 172 ? 19.885 5.732 -19.339 1.00 97.31 172 GLY A N 1
ATOM 1383 C CA . GLY A 1 172 ? 20.693 5.188 -18.250 1.00 97.31 172 GLY A CA 1
ATOM 1384 C C . GLY A 1 172 ? 20.590 3.666 -18.164 1.00 97.31 172 GLY A C 1
ATOM 1385 O O . GLY A 1 172 ? 21.611 2.988 -18.051 1.00 97.31 172 GLY A O 1
ATOM 1386 N N . LEU A 1 173 ? 19.378 3.122 -18.303 1.00 97.44 173 LEU A N 1
ATOM 1387 C CA . LEU A 1 173 ? 19.158 1.680 -18.278 1.00 97.44 173 LEU A CA 1
ATOM 1388 C C . LEU A 1 173 ? 19.785 0.973 -19.488 1.00 97.44 173 LEU A C 1
ATOM 1390 O O . LEU A 1 173 ? 20.475 -0.028 -19.316 1.00 97.44 173 LEU A O 1
ATOM 1394 N N . VAL A 1 174 ? 19.630 1.528 -20.696 1.00 97.81 174 VAL A N 1
ATOM 1395 C CA . VAL A 1 174 ? 20.256 1.004 -21.924 1.00 97.81 174 VAL A CA 1
ATOM 1396 C C . VAL A 1 174 ? 21.780 1.009 -21.824 1.00 97.81 174 VAL A C 1
ATOM 1398 O O . VAL A 1 174 ? 22.416 0.044 -22.238 1.00 97.81 174 VAL A O 1
ATOM 1401 N N . LYS A 1 175 ? 22.386 2.054 -21.246 1.00 97.75 175 LYS A N 1
ATOM 1402 C CA . LYS A 1 175 ? 23.839 2.088 -21.000 1.00 97.75 175 LYS A CA 1
ATOM 1403 C C . LYS A 1 175 ? 24.292 0.998 -20.028 1.00 97.75 175 LYS A C 1
ATOM 1405 O O . LYS A 1 175 ? 25.418 0.531 -20.145 1.00 97.75 175 LYS A O 1
ATOM 1410 N N . LYS A 1 176 ? 23.438 0.624 -19.072 1.00 97.25 176 LYS A N 1
ATOM 1411 C CA . LYS A 1 176 ? 23.758 -0.363 -18.037 1.00 97.25 176 LYS A CA 1
ATOM 1412 C C . LYS A 1 176 ? 23.582 -1.806 -18.510 1.00 97.25 176 LYS A C 1
ATOM 1414 O O . LYS A 1 176 ? 24.416 -2.636 -18.177 1.00 97.25 176 LYS A O 1
ATOM 1419 N N . LEU A 1 177 ? 22.509 -2.099 -19.244 1.00 96.38 177 LEU A N 1
ATOM 1420 C CA . LEU A 1 177 ? 22.115 -3.472 -19.597 1.00 96.38 177 LEU A CA 1
ATOM 1421 C C . LEU A 1 177 ? 22.256 -3.797 -21.090 1.00 96.38 177 LEU A C 1
ATOM 1423 O O . LEU A 1 177 ? 22.215 -4.957 -21.478 1.00 96.38 177 LEU A O 1
ATOM 1427 N N . GLY A 1 178 ? 22.430 -2.786 -21.939 1.00 97.06 178 GLY A N 1
ATOM 1428 C CA . GLY A 1 178 ? 22.452 -2.942 -23.389 1.00 97.06 178 GLY A CA 1
ATOM 1429 C C . GLY A 1 178 ? 21.070 -2.791 -24.029 1.00 97.06 178 GLY A C 1
ATOM 1430 O O . GLY A 1 178 ? 20.028 -3.079 -23.441 1.00 97.06 178 GLY A O 1
ATOM 1431 N N . LEU A 1 179 ? 21.057 -2.313 -25.276 1.00 96.12 179 LEU A N 1
ATOM 1432 C CA . LEU A 1 179 ? 19.817 -2.004 -25.996 1.00 96.12 179 LEU A CA 1
ATOM 1433 C C . LEU A 1 179 ? 18.961 -3.247 -26.272 1.00 96.12 179 LEU A C 1
ATOM 1435 O O . LEU A 1 179 ? 17.742 -3.154 -26.179 1.00 96.12 179 LEU A O 1
ATOM 1439 N N . GLY A 1 180 ? 19.587 -4.379 -26.617 1.00 95.31 180 GLY A N 1
ATOM 1440 C CA . GLY A 1 180 ? 18.880 -5.635 -26.898 1.00 95.31 180 GLY A CA 1
ATOM 1441 C C . GLY A 1 180 ? 18.076 -6.114 -25.690 1.00 95.31 180 GLY A C 1
ATOM 1442 O O . GLY A 1 180 ? 16.868 -6.293 -25.803 1.00 95.31 180 GLY A O 1
ATOM 1443 N N . VAL A 1 181 ? 18.732 -6.159 -24.526 1.00 94.94 181 VAL A N 1
ATOM 1444 C CA . VAL A 1 181 ? 18.123 -6.499 -23.232 1.00 94.94 181 VAL A CA 1
ATOM 1445 C C . VAL A 1 181 ? 16.923 -5.614 -22.928 1.00 94.94 181 VAL A C 1
ATOM 1447 O O . VAL A 1 181 ? 15.822 -6.106 -22.698 1.00 94.94 181 VAL A O 1
ATOM 1450 N N . VAL A 1 182 ? 17.112 -4.291 -22.953 1.00 96.19 182 VAL A N 1
ATOM 1451 C CA . VAL A 1 182 ? 16.044 -3.360 -22.564 1.00 96.19 182 VAL A CA 1
ATOM 1452 C C . VAL A 1 182 ? 14.874 -3.406 -23.548 1.00 96.19 182 VAL A C 1
ATOM 1454 O O . VAL A 1 182 ? 13.724 -3.330 -23.119 1.00 96.19 182 VAL A O 1
ATOM 1457 N N . LYS A 1 183 ? 15.134 -3.549 -24.856 1.00 95.19 183 LYS A N 1
ATOM 1458 C CA . LYS A 1 183 ? 14.068 -3.706 -25.856 1.00 95.19 183 LYS A CA 1
ATOM 1459 C C . LYS A 1 183 ? 13.260 -4.973 -25.625 1.00 95.19 183 LYS A C 1
ATOM 1461 O O . LYS A 1 183 ? 12.037 -4.896 -25.598 1.00 95.19 183 LYS A O 1
ATOM 1466 N N . GLU A 1 184 ? 13.923 -6.099 -25.396 1.00 92.69 184 GLU A N 1
ATOM 1467 C CA . GLU A 1 184 ? 13.219 -7.353 -25.154 1.00 92.69 184 GLU A CA 1
ATOM 1468 C C . GLU A 1 184 ? 12.388 -7.294 -23.861 1.00 92.69 184 GLU A C 1
ATOM 1470 O O . GLU A 1 184 ? 11.241 -7.731 -23.840 1.00 92.69 184 GLU A O 1
ATOM 1475 N N . MET A 1 185 ? 12.905 -6.669 -22.796 1.00 93.19 185 MET A N 1
ATOM 1476 C CA . MET A 1 185 ? 12.143 -6.446 -21.559 1.00 93.19 185 MET A CA 1
ATOM 1477 C C . MET A 1 185 ? 10.887 -5.586 -21.773 1.00 93.19 185 MET A C 1
ATOM 1479 O O . MET A 1 185 ? 9.879 -5.789 -21.092 1.00 93.19 185 MET A O 1
ATOM 1483 N N . LEU A 1 186 ? 10.933 -4.622 -22.697 1.00 93.62 186 LEU A N 1
ATOM 1484 C CA . LEU A 1 186 ? 9.767 -3.824 -23.086 1.00 93.62 186 LEU A CA 1
ATOM 1485 C C . LEU A 1 186 ? 8.761 -4.658 -23.885 1.00 93.62 186 LEU A C 1
ATOM 1487 O O . LEU A 1 186 ? 7.571 -4.626 -23.582 1.00 93.62 186 LEU A O 1
ATOM 1491 N N . GLU A 1 187 ? 9.232 -5.426 -24.868 1.00 91.44 187 GLU A N 1
ATOM 1492 C CA . GLU A 1 187 ? 8.403 -6.288 -25.724 1.00 91.44 187 GLU A CA 1
ATOM 1493 C C . GLU A 1 187 ? 7.687 -7.381 -24.921 1.00 91.44 187 GLU A C 1
ATOM 1495 O O . GLU A 1 187 ? 6.509 -7.659 -25.144 1.00 91.44 187 GLU A O 1
ATOM 1500 N N . ARG A 1 188 ? 8.366 -7.936 -23.913 1.00 88.00 188 ARG A N 1
ATOM 1501 C CA . ARG A 1 188 ? 7.804 -8.912 -22.970 1.00 88.00 188 ARG A CA 1
ATOM 1502 C C . ARG A 1 188 ? 6.994 -8.272 -21.840 1.00 88.00 188 ARG A C 1
ATOM 1504 O O . ARG A 1 188 ? 6.545 -8.962 -20.929 1.00 88.00 188 ARG A O 1
ATOM 1511 N N . ASN A 1 189 ? 6.772 -6.957 -21.880 1.00 90.06 189 ASN A N 1
ATOM 1512 C CA . ASN A 1 189 ? 6.018 -6.199 -20.880 1.00 90.06 189 ASN A CA 1
ATOM 1513 C C . ASN A 1 189 ? 6.559 -6.352 -19.446 1.00 90.06 189 ASN A C 1
ATOM 1515 O O . ASN A 1 189 ? 5.799 -6.276 -18.484 1.00 90.06 189 ASN A O 1
ATOM 1519 N N . LEU A 1 190 ? 7.855 -6.592 -19.242 1.00 91.38 190 LEU A N 1
ATOM 1520 C CA . LEU A 1 190 ? 8.439 -6.572 -17.894 1.00 91.38 190 LEU A CA 1
ATOM 1521 C C . LEU A 1 190 ? 8.431 -5.143 -17.325 1.00 91.38 190 LEU A C 1
ATOM 1523 O O . LEU A 1 190 ? 8.080 -4.917 -16.168 1.00 91.38 190 LEU A O 1
ATOM 1527 N N . ILE A 1 191 ? 8.769 -4.176 -18.175 1.00 94.81 191 ILE A N 1
ATOM 1528 C CA . ILE A 1 191 ? 8.806 -2.739 -17.882 1.00 94.81 191 ILE A CA 1
ATOM 1529 C C . ILE A 1 191 ? 8.042 -1.967 -18.948 1.00 94.81 191 ILE A C 1
ATOM 1531 O O . ILE A 1 191 ? 7.802 -2.487 -20.036 1.00 94.81 191 ILE A O 1
ATOM 1535 N N . GLN A 1 192 ? 7.652 -0.731 -18.643 1.00 95.25 192 GLN A N 1
ATOM 1536 C CA . GLN A 1 192 ? 6.941 0.148 -19.568 1.00 95.25 192 GLN A CA 1
ATOM 1537 C C . GLN A 1 192 ? 7.823 1.327 -19.975 1.00 95.25 192 GLN A C 1
ATOM 1539 O O . GLN A 1 192 ? 8.375 2.017 -19.122 1.00 95.25 192 GLN A O 1
ATOM 1544 N N . TYR A 1 193 ? 7.918 1.591 -21.279 1.00 95.69 193 TYR A N 1
ATOM 1545 C CA . TYR A 1 193 ? 8.565 2.793 -21.800 1.00 95.69 193 TYR A CA 1
ATOM 1546 C C . TYR A 1 193 ? 7.623 3.993 -21.697 1.00 95.69 193 TYR A C 1
ATOM 1548 O O . TYR A 1 193 ? 6.455 3.921 -22.084 1.00 95.69 193 TYR A O 1
ATOM 1556 N N . ARG A 1 194 ? 8.149 5.115 -21.207 1.00 93.56 194 ARG A N 1
ATOM 1557 C CA . ARG A 1 194 ? 7.431 6.376 -21.036 1.00 93.56 194 ARG A CA 1
ATOM 1558 C C . ARG A 1 194 ? 8.204 7.484 -21.761 1.00 93.56 194 ARG A C 1
ATOM 1560 O O . ARG A 1 194 ? 9.347 7.767 -21.390 1.00 93.56 194 ARG A O 1
ATOM 1567 N N . PRO A 1 195 ? 7.621 8.133 -22.786 1.00 91.31 195 PRO A N 1
ATOM 1568 C CA . PRO A 1 195 ? 8.263 9.267 -23.441 1.00 91.31 195 PRO A CA 1
ATOM 1569 C C . PRO A 1 195 ? 8.414 10.450 -22.474 1.00 91.31 195 PRO A C 1
ATOM 1571 O O . PRO A 1 195 ? 7.784 10.485 -21.413 1.00 91.31 195 PRO A O 1
ATOM 1574 N N . SER A 1 196 ? 9.212 11.446 -22.858 1.00 87.94 196 SER A N 1
ATOM 1575 C CA . SER A 1 196 ? 9.406 12.655 -22.050 1.00 87.94 196 SER A CA 1
ATOM 1576 C C . SER A 1 196 ? 8.107 13.447 -21.822 1.00 87.94 196 SER A C 1
ATOM 1578 O O . SER A 1 196 ? 7.066 13.193 -22.438 1.00 87.94 196 SER A O 1
ATOM 1580 N N . SER A 1 197 ? 8.187 14.419 -20.910 1.00 74.88 197 SER A N 1
ATOM 1581 C CA . SER A 1 197 ? 7.127 15.238 -20.291 1.00 74.88 197 SER A CA 1
ATOM 1582 C C . SER A 1 197 ? 5.940 15.670 -21.158 1.00 74.88 197 SER A C 1
ATOM 1584 O O . SER A 1 197 ? 4.856 15.900 -20.623 1.00 74.88 197 SER A O 1
ATOM 1586 N N . HIS A 1 198 ? 6.094 15.771 -22.477 1.00 71.31 198 HIS A N 1
ATOM 1587 C CA . HIS A 1 198 ? 4.996 16.107 -23.384 1.00 71.31 198 HIS A CA 1
ATOM 1588 C C . HIS A 1 198 ? 3.899 15.029 -23.395 1.00 71.31 198 HIS A C 1
ATOM 1590 O O . HIS A 1 198 ? 2.730 15.362 -23.595 1.00 71.31 198 HIS A O 1
ATOM 1596 N N . PHE A 1 199 ? 4.259 13.771 -23.112 1.00 74.75 199 PHE A N 1
ATOM 1597 C CA . PHE A 1 199 ? 3.347 12.624 -23.135 1.00 74.75 199 PHE A CA 1
ATOM 1598 C C . PHE A 1 199 ? 3.103 11.998 -21.753 1.00 74.75 199 PHE A C 1
ATOM 1600 O O . PHE A 1 199 ? 1.998 11.532 -21.497 1.00 74.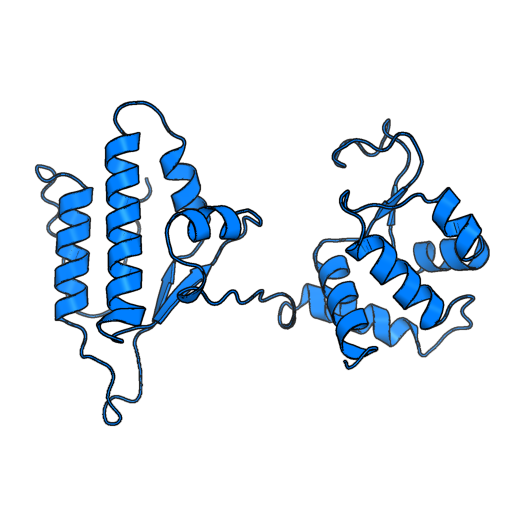75 199 PHE A O 1
ATOM 1607 N N . SER A 1 200 ? 4.077 12.037 -20.838 1.00 83.31 200 SER A N 1
ATOM 1608 C CA . SER A 1 200 ? 3.979 11.393 -19.511 1.00 83.31 200 SER A CA 1
ATOM 1609 C C . SER A 1 200 ? 3.621 12.382 -18.396 1.00 83.31 200 SER A C 1
ATOM 1611 O O . SER A 1 200 ? 4.390 12.587 -17.458 1.00 83.31 200 SER A O 1
ATOM 1613 N N . LYS A 1 201 ? 2.466 13.048 -18.521 1.00 80.19 201 LYS A N 1
ATOM 1614 C CA . LYS A 1 201 ? 2.009 14.093 -17.576 1.00 80.19 201 LYS A CA 1
ATOM 1615 C C . LYS A 1 201 ? 1.472 13.552 -16.248 1.00 80.19 201 LYS A C 1
ATOM 1617 O O . LYS A 1 201 ? 1.276 14.319 -15.313 1.00 80.19 201 LYS A O 1
ATOM 1622 N N . ASP A 1 202 ? 1.195 12.257 -16.192 1.00 83.44 202 ASP A N 1
ATOM 1623 C CA . ASP A 1 202 ? 0.738 11.523 -15.013 1.00 83.44 202 ASP A CA 1
ATOM 1624 C C . ASP A 1 202 ? 1.869 11.204 -14.023 1.00 83.44 202 ASP A C 1
ATOM 1626 O O . ASP A 1 202 ? 1.598 10.921 -12.858 1.00 83.44 202 ASP A O 1
ATOM 1630 N N . LEU A 1 203 ? 3.130 11.285 -14.460 1.00 85.25 203 LEU A N 1
ATOM 1631 C CA . LEU A 1 203 ? 4.295 11.117 -13.596 1.00 85.25 203 LEU A CA 1
ATOM 1632 C C . LEU A 1 203 ? 4.620 12.421 -12.859 1.00 85.25 203 LEU A C 1
ATOM 1634 O O . LEU A 1 203 ? 4.593 13.505 -13.446 1.00 85.25 203 LEU A O 1
ATOM 1638 N N . ILE A 1 204 ? 4.950 12.313 -11.569 1.00 83.94 204 ILE A N 1
ATOM 1639 C CA . ILE A 1 204 ? 5.231 13.458 -10.697 1.00 83.94 204 ILE A CA 1
ATOM 1640 C C . ILE A 1 204 ? 6.618 13.273 -10.052 1.00 83.94 204 ILE A C 1
ATOM 1642 O O . ILE A 1 204 ? 6.777 12.363 -9.240 1.00 83.94 204 ILE A O 1
ATOM 1646 N N . PRO A 1 205 ? 7.613 14.126 -10.374 1.00 87.81 205 PRO A N 1
ATOM 1647 C CA . PRO A 1 205 ? 7.553 15.204 -11.362 1.00 87.81 205 PRO A CA 1
ATOM 1648 C C . PRO A 1 205 ? 7.515 14.654 -12.803 1.00 87.81 205 PRO A C 1
ATOM 1650 O O . PRO A 1 205 ? 7.965 13.526 -13.028 1.00 87.81 205 PRO A O 1
ATOM 1653 N N . PRO A 1 206 ? 7.032 15.431 -13.792 1.00 87.12 206 PRO A N 1
ATOM 1654 C CA . PRO A 1 206 ? 7.083 15.022 -15.192 1.00 87.12 206 PRO A CA 1
ATOM 1655 C C . PRO A 1 206 ? 8.535 14.828 -15.647 1.00 87.12 206 PRO A C 1
ATOM 1657 O O . PRO A 1 206 ? 9.368 15.706 -15.399 1.00 87.12 206 PRO A O 1
ATOM 1660 N N . PRO A 1 207 ? 8.865 13.721 -16.330 1.00 90.12 207 PRO A N 1
ATOM 1661 C CA . PRO A 1 207 ? 10.244 13.427 -16.687 1.00 90.12 207 PRO A CA 1
ATOM 1662 C C . PRO A 1 207 ? 10.726 14.342 -17.820 1.00 90.12 207 PRO A C 1
ATOM 1664 O O . PRO A 1 207 ? 10.052 14.505 -18.837 1.00 90.12 207 PRO A O 1
ATOM 1667 N N . SER A 1 208 ? 11.915 14.927 -17.684 1.00 89.94 208 SER A N 1
ATOM 1668 C CA . SER A 1 208 ? 12.543 15.733 -18.746 1.00 89.94 208 SER A CA 1
ATOM 1669 C C . SER A 1 208 ? 13.065 14.887 -19.913 1.00 89.94 208 SER A C 1
ATOM 1671 O O . SER A 1 208 ? 13.266 15.401 -21.012 1.00 89.94 208 SER A O 1
ATOM 1673 N N . GLU A 1 209 ? 13.240 13.585 -19.698 1.00 92.88 209 GLU A N 1
ATOM 1674 C CA . GLU A 1 209 ? 13.733 12.618 -20.675 1.00 92.88 209 GLU A CA 1
ATOM 1675 C C . GLU A 1 209 ? 12.810 11.399 -20.788 1.00 92.88 209 GLU A C 1
ATOM 1677 O O . GLU A 1 209 ? 11.788 11.306 -20.113 1.00 92.88 209 GLU A O 1
ATOM 1682 N N . SER A 1 210 ? 13.149 10.466 -21.678 1.00 95.12 210 SER A N 1
ATOM 1683 C CA . SER A 1 210 ? 12.447 9.182 -21.729 1.00 95.12 210 SER A CA 1
ATOM 1684 C C . SER A 1 210 ? 12.820 8.332 -20.521 1.00 95.12 210 SER A C 1
ATOM 1686 O O . SER A 1 210 ? 14.003 8.174 -20.208 1.00 95.12 210 SER A O 1
ATOM 1688 N N . VAL A 1 211 ? 11.820 7.748 -19.877 1.00 96.69 211 VAL A N 1
ATOM 1689 C CA . VAL A 1 211 ? 11.984 6.956 -18.657 1.00 96.69 211 VAL A CA 1
ATOM 1690 C C . VAL A 1 211 ? 11.315 5.599 -18.807 1.00 96.69 211 VAL A C 1
ATOM 1692 O O . VAL A 1 211 ? 10.588 5.345 -19.770 1.00 96.69 211 VAL A O 1
ATOM 1695 N N . VAL A 1 212 ? 11.577 4.711 -17.858 1.00 97.00 212 VAL A N 1
ATOM 1696 C CA . VAL A 1 212 ? 10.859 3.448 -17.717 1.00 97.00 212 VAL A CA 1
ATOM 1697 C C . VAL A 1 212 ? 10.226 3.348 -16.337 1.00 97.00 212 VAL A C 1
ATOM 1699 O O . VAL A 1 212 ? 10.778 3.836 -15.348 1.00 97.00 212 VAL A O 1
ATOM 1702 N N . THR A 1 213 ? 9.059 2.718 -16.292 1.00 96.00 213 THR A N 1
ATOM 1703 C CA . THR A 1 213 ? 8.270 2.465 -15.082 1.00 96.00 213 THR A CA 1
ATOM 1704 C C . THR A 1 213 ? 7.953 0.975 -14.969 1.00 96.00 213 THR A C 1
ATOM 1706 O O . THR A 1 213 ? 8.049 0.242 -15.962 1.00 96.00 213 THR A O 1
ATOM 1709 N N . PRO A 1 214 ? 7.493 0.505 -13.799 1.00 94.75 214 PRO A N 1
ATOM 1710 C CA . PRO A 1 214 ? 6.707 -0.719 -13.743 1.00 94.75 214 PRO A CA 1
ATOM 1711 C C . PRO A 1 214 ? 5.469 -0.587 -14.645 1.00 94.75 214 PRO A C 1
ATOM 1713 O O . PRO A 1 214 ? 4.964 0.518 -14.862 1.00 94.75 2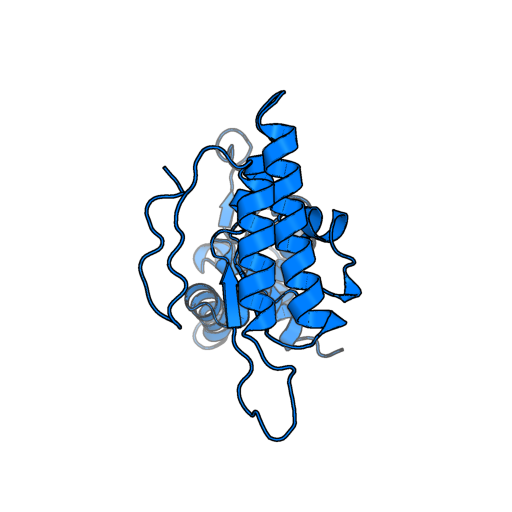14 PRO A O 1
ATOM 1716 N N . GLN A 1 215 ? 4.952 -1.709 -15.146 1.00 91.69 215 GLN A N 1
ATOM 1717 C CA . GLN A 1 215 ? 3.719 -1.725 -15.949 1.00 91.69 215 GLN A CA 1
ATOM 1718 C C . GLN A 1 215 ? 2.484 -1.291 -15.153 1.00 91.69 215 GLN A C 1
ATOM 1720 O O . GLN A 1 215 ? 1.530 -0.737 -15.694 1.00 91.69 215 GLN A O 1
ATOM 1725 N N . SER A 1 216 ? 2.477 -1.589 -13.856 1.00 88.38 216 SER A N 1
ATOM 1726 C CA . SER A 1 216 ? 1.347 -1.348 -12.972 1.00 88.38 216 SER A CA 1
ATOM 1727 C C . SER A 1 216 ? 1.790 -1.417 -11.508 1.00 88.38 216 SER A C 1
ATOM 1729 O O . SER A 1 216 ? 2.881 -1.902 -11.196 1.00 88.38 216 SER A O 1
ATOM 1731 N N . GLN A 1 217 ? 0.927 -0.974 -10.589 1.00 86.12 217 GLN A N 1
ATOM 1732 C CA . GLN A 1 217 ? 1.177 -1.143 -9.155 1.00 86.12 217 GLN A CA 1
ATOM 1733 C C . GLN A 1 217 ? 1.288 -2.629 -8.751 1.00 86.12 217 GLN A C 1
ATOM 1735 O O . GLN A 1 217 ? 2.206 -2.958 -7.998 1.00 86.12 217 GLN A O 1
ATOM 1740 N N . PRO A 1 218 ? 0.444 -3.554 -9.265 1.00 88.19 218 PRO A N 1
ATOM 1741 C CA . PRO A 1 218 ? 0.661 -4.984 -9.066 1.00 88.19 218 PRO A CA 1
ATOM 1742 C C . PRO A 1 218 ? 2.026 -5.486 -9.546 1.00 88.19 218 PRO A C 1
ATOM 1744 O O . PRO A 1 218 ? 2.653 -6.265 -8.832 1.00 88.19 218 PRO A O 1
ATOM 1747 N N . ALA A 1 219 ? 2.515 -5.005 -10.694 1.00 91.44 219 ALA A N 1
ATOM 1748 C CA . ALA A 1 219 ? 3.836 -5.376 -11.198 1.00 91.44 219 ALA A CA 1
ATOM 1749 C C . ALA A 1 219 ? 4.953 -4.890 -10.262 1.00 91.44 219 ALA A C 1
ATOM 1751 O O . ALA A 1 219 ? 5.853 -5.658 -9.944 1.00 91.44 219 ALA A O 1
ATOM 1752 N N . LEU A 1 220 ? 4.869 -3.661 -9.740 1.00 91.81 220 LEU A N 1
ATOM 1753 C CA . LEU A 1 220 ? 5.825 -3.156 -8.745 1.00 91.81 220 LEU A CA 1
ATOM 1754 C C . LEU A 1 220 ? 5.822 -4.004 -7.459 1.00 91.81 220 LEU A C 1
ATOM 1756 O O . LEU A 1 220 ? 6.877 -4.310 -6.904 1.00 91.81 220 LEU A O 1
ATOM 1760 N N . CYS A 1 221 ? 4.642 -4.421 -6.991 1.00 89.75 221 CYS A N 1
ATOM 1761 C CA . CYS A 1 221 ? 4.532 -5.338 -5.858 1.00 89.75 221 CYS A CA 1
ATOM 1762 C C . CYS A 1 221 ? 5.151 -6.712 -6.160 1.00 89.75 221 CYS A C 1
ATOM 1764 O O . CYS A 1 221 ? 5.851 -7.250 -5.305 1.00 89.75 221 CYS A O 1
ATOM 1766 N N . ALA A 1 222 ? 4.944 -7.253 -7.362 1.00 91.06 222 ALA A N 1
ATOM 1767 C CA . ALA A 1 222 ? 5.550 -8.512 -7.793 1.00 91.06 222 ALA A CA 1
ATOM 1768 C C . ALA A 1 222 ? 7.084 -8.416 -7.878 1.00 91.06 222 ALA A C 1
ATOM 1770 O O . ALA A 1 222 ? 7.772 -9.306 -7.388 1.00 91.06 222 ALA A O 1
ATOM 1771 N N . MET A 1 223 ? 7.631 -7.303 -8.386 1.00 93.38 223 MET A N 1
ATOM 1772 C CA . MET A 1 223 ? 9.079 -7.033 -8.380 1.00 93.38 223 MET A CA 1
ATOM 1773 C C . MET A 1 223 ? 9.654 -7.071 -6.957 1.00 93.38 223 MET A C 1
ATOM 1775 O O . MET A 1 223 ? 10.720 -7.640 -6.730 1.00 93.38 223 MET A O 1
ATOM 1779 N N . LYS A 1 224 ? 8.935 -6.503 -5.978 1.00 91.69 224 LYS A N 1
ATOM 1780 C CA . LYS A 1 224 ? 9.334 -6.544 -4.563 1.00 91.69 224 LYS A CA 1
ATOM 1781 C C . LYS A 1 224 ? 9.361 -7.970 -4.010 1.00 91.69 224 LYS A C 1
ATOM 1783 O O . LYS A 1 224 ? 10.266 -8.297 -3.246 1.00 91.69 224 LYS A O 1
ATOM 1788 N N . MET A 1 225 ? 8.382 -8.800 -4.376 1.00 89.44 225 MET A N 1
ATOM 1789 C CA . MET A 1 225 ? 8.357 -10.215 -3.989 1.00 89.44 225 MET A CA 1
ATOM 1790 C C . MET A 1 225 ? 9.545 -10.972 -4.588 1.00 89.44 225 MET A C 1
ATOM 1792 O O . MET A 1 225 ? 10.248 -11.659 -3.856 1.00 89.44 225 MET A O 1
ATOM 1796 N N . LEU A 1 226 ? 9.821 -10.762 -5.879 1.00 89.44 226 LEU A N 1
ATOM 1797 C CA . LEU A 1 226 ? 10.923 -11.412 -6.587 1.00 89.44 226 LEU A CA 1
ATOM 1798 C C . LEU A 1 226 ? 12.284 -11.109 -5.949 1.00 89.44 226 LEU A C 1
ATOM 1800 O O . LEU A 1 226 ? 13.059 -12.024 -5.690 1.00 89.44 226 LEU A O 1
ATOM 1804 N N . VAL A 1 227 ? 12.557 -9.838 -5.632 1.00 90.31 227 VAL A N 1
ATOM 1805 C CA . VAL A 1 227 ? 13.810 -9.443 -4.964 1.00 90.31 227 VAL A CA 1
ATOM 1806 C C . VAL A 1 227 ? 13.929 -10.069 -3.569 1.00 90.31 227 VAL A C 1
ATOM 1808 O O . VAL A 1 227 ? 15.013 -10.495 -3.189 1.00 90.31 227 VAL A O 1
ATOM 1811 N N . LYS A 1 228 ? 12.825 -10.158 -2.816 1.00 88.00 228 LYS A N 1
ATOM 1812 C CA . LYS A 1 228 ? 12.801 -10.735 -1.462 1.00 88.00 228 LYS A CA 1
ATOM 1813 C C . LYS A 1 228 ? 13.042 -12.251 -1.450 1.00 88.00 228 LYS A C 1
ATOM 1815 O O . LYS A 1 228 ? 13.628 -12.746 -0.496 1.00 88.00 228 LYS A O 1
ATOM 1820 N N . GLU A 1 229 ? 12.558 -12.986 -2.452 1.00 83.62 229 GLU A N 1
ATOM 1821 C CA . GLU A 1 229 ? 12.717 -14.448 -2.520 1.00 83.62 229 GLU A CA 1
ATOM 1822 C C . GLU A 1 229 ? 14.098 -14.877 -3.033 1.00 83.62 229 GLU A C 1
ATOM 1824 O O . GLU A 1 229 ? 14.654 -15.848 -2.524 1.00 83.62 229 GLU A O 1
ATOM 1829 N N . MET A 1 230 ? 14.666 -14.148 -3.998 1.00 77.19 230 MET A N 1
ATOM 1830 C CA . MET A 1 230 ? 15.953 -14.501 -4.618 1.00 77.19 230 MET A CA 1
ATOM 1831 C C . MET A 1 230 ? 17.181 -14.063 -3.800 1.00 77.19 230 MET A C 1
ATOM 1833 O O . MET A 1 230 ? 18.293 -14.509 -4.070 1.00 77.19 230 MET A O 1
ATOM 1837 N N . GLU A 1 231 ? 17.003 -13.219 -2.780 1.00 67.19 231 GLU A N 1
ATOM 1838 C CA . GLU A 1 231 ? 18.052 -12.840 -1.825 1.00 67.19 231 GLU A CA 1
ATOM 1839 C C . GLU A 1 231 ? 17.602 -13.118 -0.385 1.00 67.19 231 GLU A C 1
ATOM 1841 O O . GLU A 1 231 ? 17.170 -12.200 0.322 1.00 67.19 231 GLU A O 1
ATOM 1846 N N . PRO A 1 232 ? 17.684 -14.377 0.084 1.00 52.62 232 PRO A N 1
ATOM 1847 C CA . PRO A 1 232 ? 17.554 -14.644 1.505 1.00 52.62 232 PRO A CA 1
ATOM 1848 C C . PRO A 1 232 ? 18.717 -13.967 2.247 1.00 52.62 232 PRO A C 1
ATOM 1850 O O . PRO A 1 232 ? 19.875 -14.099 1.850 1.00 52.62 232 PRO A O 1
ATOM 1853 N N . VAL A 1 233 ? 18.361 -13.211 3.290 1.00 48.41 233 VAL A N 1
ATOM 1854 C CA . VAL A 1 233 ? 19.261 -12.499 4.219 1.00 48.41 233 VAL A CA 1
ATOM 1855 C C . VAL A 1 233 ? 20.392 -13.388 4.728 1.00 48.41 233 VAL A C 1
ATOM 1857 O O . VAL A 1 233 ? 20.089 -14.536 5.129 1.00 48.41 233 VAL A O 1
#

pLDDT: mean 80.63, std 16.45, range [25.33, 97.81]

Organism: NCBI:txid27350

Radius of gyration: 24.26 Å; chains: 1; bounding box: 56×47×55 Å

InterPro domains:
  IPR051667 Archaeal ATPase domain-containing protein [PTHR37096] (23-148)

Secondary structure (DSSP, 8-state):
-TTS-----SS-------TTS-HHHHHHHHHHHHHHHSPPP-TT-----EEEETTTHHHHHHTTS-TTHHHHHHHHHHHHHHHHHIIIIIS---EEEE--S-TTHHHHHHTTS-GGG-----GGGG-HHHHHHHHHHHHTTSSS--S--HHHHHHHHHHHHS-TTS-EEHHHHHHHH-HHHHHHHHHTTSEEEE--TTT-TTSSSPPSS-EEEESSHHHHHHHHHHHHHHS--

Sequence (233 aa):
RLLNRFGVLAGGLSLKLDNTIPPSVRLARFANELGSCLEPWSFSNKERPVLIIDEANTLKRMEKHSNVLTVFNFKMINVLLDFALTMTQSNSKMHVIFTTSDSLFLDWITQRIKSTYLELLVVAERFRPVQNEYSRMLSDSSEEAKTYGEWETLTVCRLLLDSPLGYISYIGLVKKLGLGVVKEMLERNLIQYRPSSHFSKDLIPPPSESVVTPQSQPALCAMKMLVKEMEPV